Protein AF-A0A938M493-F1 (afdb_monomer_lite)

pLDDT: mean 81.72, std 20.67, range [35.5, 98.5]

Foldseek 3Di:
DDDDPPPPVVVVVVVVVVPVPDDDPPPDPPDPDDLVRLLVVLQPPPNDLVNSLVSLVVSLVPVVNVQSNLLSLQLQLLSCVVVVVLVSNLVSLVVSCVSPVPDDHDPSSCPGPSNVPACQVVLQVQCVVQVQFDQDPVRDTHHQRCSLLSSLQSNLVSCVVVLVLVSSLVSLVSSLVSD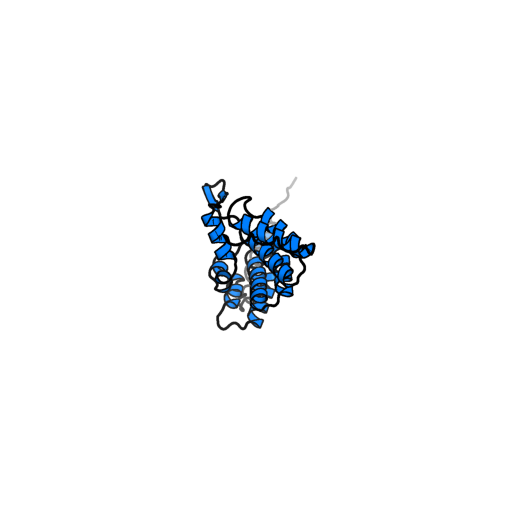DVDGDNSVVSVVVNVVSVCSVVVHDPPPDPPDD

Secondary structure (DSSP, 8-state):
-----TTSSHHHHTTTTSSSSSSS-SS--S----HHHHHHHTT-TTS-HHHHHHHHHHHHT-TT-HHHHHHHHHHHHHHHHHTT-HHHHHHHHHHHHHH-TT----HHHHHSHHHHHSSHHHHHHHHHHTT-EEEPTTS-EEE--HHHHHHHHHHHHHHHHTT-HHHHHHHHHHHHHHS-SSSHHHHHHHHHHHHHHHHHHTPPPPPPPPP-

Radius of gyration: 26.93 Å; chains: 1; bounding box: 73×91×59 Å

Sequence (212 aa):
PMRMTYRQTALVILMLMAATGQSSRAQEGRGEMDVAETFESAFDPDCKPEERVKILEGIALRKEEKDWADDATWAIGEIHQQARRLDEAVTWKLKLLDQFPKCKLQDFTMKTDLYRKSPIPRVRRLLEMDGFIVFTERRQYELINVLPVCLHEQIALTYLRKKDYGKATTHYEKALVLCPKEGFYPGLLQTNMEQAKEKAEGLKPPALPPKQ

Structure (mmCIF, N/CA/C/O backbone):
data_AF-A0A938M493-F1
#
_entry.id   AF-A0A938M493-F1
#
loop_
_atom_site.group_PDB
_atom_site.id
_atom_site.type_symbol
_atom_site.label_atom_id
_atom_site.label_alt_id
_atom_site.label_comp_id
_atom_site.label_asym_id
_atom_site.label_entity_id
_atom_site.label_seq_id
_atom_site.pdbx_PDB_ins_code
_atom_site.Cartn_x
_atom_site.Cartn_y
_atom_site.Cartn_z
_atom_site.occupancy
_atom_site.B_iso_or_equiv
_atom_site.auth_seq_id
_atom_site.auth_comp_id
_atom_site.auth_asym_id
_atom_site.auth_atom_id
_atom_site.pdbx_PDB_model_num
ATOM 1 N N . PRO A 1 1 ? 47.723 -64.640 -13.348 1.00 43.97 1 PRO A N 1
ATOM 2 C CA . PRO A 1 1 ? 48.751 -63.675 -13.815 1.00 43.97 1 PRO A CA 1
ATOM 3 C C . PRO A 1 1 ? 48.293 -62.954 -15.095 1.00 43.97 1 PRO A C 1
ATOM 5 O O . PRO A 1 1 ? 47.677 -63.593 -15.935 1.00 43.97 1 PRO A O 1
ATOM 8 N N . MET A 1 2 ? 48.615 -61.655 -15.200 1.00 37.00 2 MET A N 1
ATOM 9 C CA . MET A 1 2 ? 48.234 -60.665 -16.238 1.00 37.00 2 MET A CA 1
ATOM 10 C C . MET A 1 2 ? 46.791 -60.141 -16.132 1.00 37.00 2 MET A C 1
ATOM 12 O O . MET A 1 2 ? 45.857 -60.755 -16.620 1.00 37.00 2 MET A O 1
ATOM 16 N N . ARG A 1 3 ? 46.517 -59.140 -15.281 1.00 40.75 3 ARG A N 1
ATOM 17 C CA . ARG A 1 3 ? 46.763 -57.678 -15.414 1.00 40.75 3 ARG A CA 1
ATOM 18 C C . ARG A 1 3 ? 46.017 -57.034 -16.590 1.00 40.75 3 ARG A C 1
ATOM 20 O O . ARG A 1 3 ? 46.497 -57.020 -17.716 1.00 40.75 3 ARG A O 1
ATOM 27 N N . MET A 1 4 ? 44.874 -56.441 -16.237 1.00 41.97 4 MET A N 1
ATOM 28 C CA . MET A 1 4 ?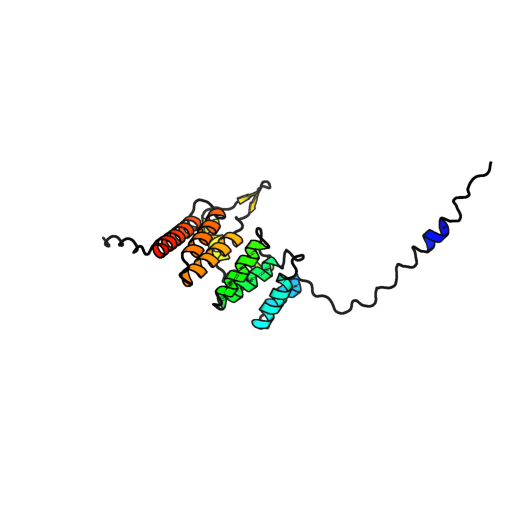 44.139 -55.419 -16.980 1.00 41.97 4 MET A CA 1
ATOM 29 C C . MET A 1 4 ? 45.058 -54.289 -17.463 1.00 41.97 4 MET A C 1
ATOM 31 O O . MET A 1 4 ? 45.801 -53.706 -16.672 1.00 41.97 4 MET A O 1
ATOM 35 N N . THR A 1 5 ? 44.925 -53.896 -18.726 1.00 50.78 5 THR A N 1
ATOM 36 C CA . THR A 1 5 ? 45.437 -52.628 -19.256 1.00 50.78 5 THR A CA 1
ATOM 37 C C . THR A 1 5 ? 44.294 -51.614 -19.335 1.00 50.78 5 THR A C 1
ATOM 39 O O . THR A 1 5 ? 43.684 -51.379 -20.372 1.00 50.78 5 THR A O 1
ATOM 42 N N . TYR A 1 6 ? 44.034 -50.963 -18.201 1.00 48.72 6 TYR A N 1
ATOM 43 C CA . TYR A 1 6 ? 43.099 -49.842 -17.998 1.00 48.72 6 TYR A CA 1
ATOM 44 C C . TYR A 1 6 ? 43.527 -48.536 -18.720 1.00 48.72 6 TYR A C 1
ATOM 46 O O . TYR A 1 6 ? 43.355 -47.436 -18.202 1.00 48.72 6 TYR A O 1
ATOM 54 N N . ARG A 1 7 ? 44.162 -48.630 -19.897 1.00 50.31 7 ARG A N 1
ATOM 55 C CA . ARG A 1 7 ? 44.802 -47.491 -20.588 1.00 50.31 7 ARG A CA 1
ATOM 56 C C . ARG A 1 7 ? 44.367 -47.262 -22.036 1.00 50.31 7 ARG A C 1
ATOM 58 O O . ARG A 1 7 ? 44.825 -46.295 -22.628 1.00 50.31 7 ARG A O 1
ATOM 65 N N . GLN A 1 8 ? 43.461 -48.071 -22.591 1.00 46.00 8 GLN A N 1
ATOM 66 C CA . GLN A 1 8 ? 42.948 -47.853 -23.957 1.00 46.00 8 GLN A CA 1
ATOM 67 C C . GLN A 1 8 ? 41.456 -47.496 -24.036 1.00 46.00 8 GLN A C 1
ATOM 69 O O . GLN A 1 8 ? 41.028 -46.935 -25.036 1.00 46.00 8 GLN A O 1
ATOM 74 N N . THR A 1 9 ? 40.679 -47.677 -22.966 1.00 43.75 9 THR A N 1
ATOM 75 C CA . THR A 1 9 ? 39.280 -47.206 -22.885 1.00 43.75 9 THR A CA 1
ATOM 76 C C . THR A 1 9 ? 39.128 -45.798 -22.300 1.00 43.75 9 THR A C 1
ATOM 78 O O . THR A 1 9 ? 38.098 -45.163 -22.499 1.00 43.75 9 THR A O 1
ATOM 81 N N . ALA A 1 10 ? 40.160 -45.255 -21.645 1.00 45.31 10 ALA A N 1
ATOM 82 C CA . ALA A 1 10 ? 40.116 -43.909 -21.062 1.00 45.31 10 ALA A CA 1
ATOM 83 C C . ALA A 1 10 ? 40.387 -42.773 -22.072 1.00 45.31 10 ALA A C 1
ATOM 85 O O . ALA A 1 10 ? 40.083 -41.621 -21.779 1.00 45.31 10 ALA A O 1
ATOM 86 N N . LEU A 1 11 ? 40.924 -43.071 -23.264 1.00 43.97 11 LEU A N 1
ATOM 87 C CA . LEU A 1 11 ? 41.288 -42.039 -24.248 1.00 43.97 11 LEU A CA 1
ATOM 88 C C . LEU A 1 11 ? 40.201 -41.755 -25.300 1.00 43.97 11 LEU A C 1
ATOM 90 O O . LEU A 1 11 ? 40.237 -40.712 -25.941 1.00 43.97 11 LEU A O 1
ATOM 94 N N . VAL A 1 12 ? 39.199 -42.630 -25.442 1.00 42.84 12 VAL A N 1
ATOM 95 C CA . VAL A 1 12 ? 38.062 -42.406 -26.359 1.00 42.84 12 VAL A CA 1
ATOM 96 C C . VAL A 1 12 ? 36.938 -41.614 -25.677 1.00 42.84 12 VAL A C 1
ATOM 98 O O . VAL A 1 12 ? 36.258 -40.824 -26.323 1.00 42.84 12 VAL A O 1
ATOM 101 N N . ILE A 1 13 ? 36.801 -41.718 -24.351 1.00 44.31 13 ILE A N 1
ATOM 102 C CA . ILE A 1 13 ? 35.802 -40.949 -23.588 1.00 44.31 13 ILE A CA 1
ATOM 103 C C . ILE A 1 13 ? 36.266 -39.499 -23.340 1.00 44.31 13 ILE A C 1
ATOM 105 O O . ILE A 1 13 ? 35.431 -38.605 -23.232 1.00 44.31 13 ILE A O 1
ATOM 109 N N . LEU A 1 14 ? 37.577 -39.216 -23.359 1.00 41.06 14 LEU A N 1
ATOM 110 C CA . LEU A 1 14 ? 38.085 -37.840 -23.239 1.00 41.06 14 LEU A CA 1
ATOM 111 C C . LEU A 1 14 ? 38.088 -37.045 -24.562 1.00 41.06 14 LEU A C 1
ATOM 113 O O . LEU A 1 14 ? 38.147 -35.821 -24.518 1.00 41.06 14 LEU A O 1
ATOM 117 N N . MET A 1 15 ? 37.973 -37.696 -25.729 1.00 40.53 15 MET A N 1
ATOM 118 C CA . MET A 1 15 ? 37.828 -37.004 -27.026 1.00 40.53 15 MET A CA 1
ATOM 119 C C . MET A 1 15 ? 36.371 -36.769 -27.453 1.00 40.53 15 MET A C 1
ATOM 121 O O . MET A 1 15 ? 36.128 -35.957 -28.339 1.00 40.53 15 MET A O 1
ATOM 125 N N . LEU A 1 16 ? 35.391 -37.380 -26.778 1.00 37.41 16 LEU A N 1
ATOM 126 C CA . LEU A 1 16 ? 33.970 -37.020 -26.920 1.00 37.41 16 LEU A CA 1
ATOM 127 C C . LEU A 1 16 ? 33.546 -35.836 -26.029 1.00 37.41 16 LEU A C 1
ATOM 129 O O . LEU A 1 16 ? 32.428 -35.348 -26.151 1.00 37.41 16 LEU A O 1
ATOM 133 N N . MET A 1 17 ? 34.451 -35.326 -25.188 1.00 44.94 17 MET A N 1
ATOM 134 C CA . MET A 1 17 ? 34.242 -34.141 -24.341 1.00 44.94 17 MET A CA 1
ATOM 135 C C . MET A 1 17 ? 34.845 -32.849 -24.928 1.00 44.94 17 MET A C 1
ATOM 137 O O . MET A 1 17 ? 34.791 -31.804 -24.291 1.00 44.94 17 MET A O 1
ATOM 141 N N . ALA A 1 18 ? 35.396 -32.894 -26.148 1.00 48.59 18 ALA A N 1
ATOM 142 C CA . ALA A 1 18 ? 35.967 -31.732 -26.843 1.00 48.59 18 ALA A CA 1
ATOM 143 C C . ALA A 1 18 ? 35.238 -31.377 -28.158 1.00 48.59 18 ALA A C 1
ATOM 145 O O . ALA A 1 18 ? 35.756 -30.601 -28.955 1.00 48.59 18 ALA A O 1
ATOM 146 N N . ALA A 1 19 ? 34.038 -31.926 -28.387 1.00 44.34 19 ALA A N 1
ATOM 147 C CA . ALA A 1 19 ? 33.240 -31.684 -29.598 1.00 44.34 19 ALA A CA 1
ATOM 148 C C . ALA A 1 19 ? 31.753 -31.371 -29.328 1.00 44.34 19 ALA A C 1
ATOM 150 O O . ALA A 1 19 ? 30.931 -31.430 -30.236 1.00 44.34 19 ALA A O 1
ATOM 151 N N . THR A 1 20 ? 31.395 -31.004 -28.095 1.00 45.84 20 THR A N 1
ATOM 152 C CA . THR A 1 20 ? 30.089 -30.386 -27.776 1.00 45.84 20 THR A CA 1
ATOM 153 C C . THR A 1 20 ? 30.217 -28.929 -27.330 1.00 45.84 20 THR A C 1
ATOM 155 O O . THR A 1 20 ? 29.220 -28.235 -27.160 1.00 45.84 20 THR A O 1
ATOM 158 N N . GLY A 1 21 ? 31.443 -28.414 -27.224 1.00 45.06 21 GLY A N 1
ATOM 159 C CA . GLY A 1 21 ? 31.722 -27.002 -26.993 1.00 45.06 21 GLY A CA 1
ATOM 160 C C . GLY A 1 21 ? 31.910 -26.243 -28.301 1.00 45.06 21 GLY A C 1
ATOM 161 O O . GLY A 1 21 ? 33.032 -25.846 -28.569 1.00 45.06 21 GLY A O 1
ATOM 162 N N . GLN A 1 22 ? 30.853 -26.104 -29.113 1.00 47.53 22 GLN A N 1
ATOM 163 C CA . GLN A 1 22 ? 30.676 -25.102 -30.190 1.00 47.53 22 GLN A CA 1
ATOM 164 C C . GLN A 1 22 ? 29.537 -25.538 -31.131 1.00 47.53 22 GLN A C 1
ATOM 166 O O . GLN A 1 22 ? 29.790 -25.950 -32.254 1.00 47.53 22 GLN A O 1
ATOM 171 N N . SER A 1 23 ? 28.274 -25.470 -30.698 1.00 43.53 23 SER A N 1
ATOM 172 C CA . SER A 1 23 ? 27.148 -25.213 -31.620 1.00 43.53 23 SER A CA 1
ATOM 173 C C . SER A 1 23 ? 25.841 -24.968 -30.859 1.00 43.53 23 SER A C 1
ATOM 175 O O . SER A 1 23 ? 24.926 -25.782 -30.856 1.00 43.53 23 SER A O 1
ATOM 177 N N . SER A 1 24 ? 25.754 -23.832 -30.176 1.00 38.53 24 SER A N 1
ATOM 178 C CA . SER A 1 24 ? 24.465 -23.211 -29.828 1.00 38.53 24 SER A CA 1
ATOM 179 C C . SER A 1 24 ? 24.617 -21.699 -29.656 1.00 38.53 24 SER A C 1
ATOM 181 O O . SER A 1 24 ? 23.909 -21.062 -28.890 1.00 38.53 24 SER A O 1
ATOM 183 N N . ARG A 1 25 ? 25.575 -21.107 -30.379 1.00 41.16 25 ARG A N 1
ATOM 184 C CA . ARG A 1 25 ? 25.824 -19.663 -30.406 1.00 41.16 25 ARG A CA 1
ATOM 185 C C . ARG A 1 25 ? 25.407 -19.112 -31.765 1.00 41.16 25 ARG A C 1
ATOM 187 O O . ARG A 1 25 ? 26.233 -18.600 -32.506 1.00 41.16 25 ARG A O 1
ATOM 194 N N . ALA A 1 26 ? 24.148 -19.332 -32.130 1.00 39.62 26 ALA A N 1
ATOM 195 C CA . ALA A 1 26 ? 23.561 -18.791 -33.355 1.00 39.62 26 ALA A CA 1
ATOM 196 C C . ALA A 1 26 ? 22.025 -18.879 -33.343 1.00 39.62 26 ALA A C 1
ATOM 198 O O . ALA A 1 26 ? 21.440 -19.286 -34.339 1.00 39.62 26 ALA A O 1
ATOM 199 N N . GLN A 1 27 ? 21.364 -18.531 -32.228 1.00 40.41 27 GLN A N 1
ATOM 200 C CA . GLN A 1 27 ? 19.932 -18.191 -32.250 1.00 40.41 27 GLN A CA 1
ATOM 201 C C . GLN A 1 27 ? 19.429 -17.450 -30.991 1.00 40.41 27 GLN A C 1
ATOM 203 O O . GLN A 1 27 ? 18.340 -17.716 -30.510 1.00 40.41 27 GLN A O 1
ATOM 208 N N . GLU A 1 28 ? 20.173 -16.472 -30.470 1.00 39.28 28 GLU A N 1
ATOM 209 C CA . GLU A 1 28 ? 19.678 -15.564 -29.414 1.00 39.28 28 GLU A CA 1
ATOM 210 C C . GLU A 1 28 ? 19.898 -14.123 -29.877 1.00 39.28 28 GLU A C 1
ATOM 212 O O . GLU A 1 28 ? 20.906 -13.483 -29.605 1.00 39.28 28 GLU A O 1
ATOM 217 N N . GLY A 1 29 ? 18.985 -13.669 -30.735 1.00 35.50 29 GLY A N 1
ATOM 218 C CA . GLY A 1 29 ? 19.076 -12.401 -31.464 1.00 35.50 29 GLY A CA 1
ATOM 219 C C . GLY A 1 29 ? 17.754 -11.639 -31.504 1.00 35.50 29 GLY A C 1
ATOM 220 O O . GLY A 1 29 ? 17.465 -10.959 -32.484 1.00 35.50 29 GLY A O 1
ATOM 221 N N . ARG A 1 30 ? 16.935 -11.782 -30.458 1.00 39.25 30 ARG A N 1
ATOM 222 C CA . ARG A 1 30 ? 15.944 -10.788 -30.028 1.00 39.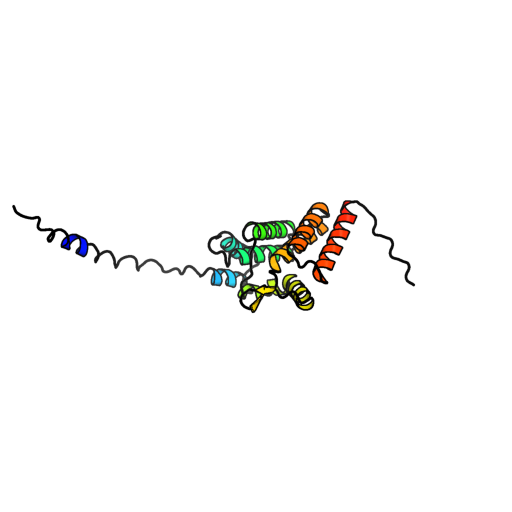25 30 ARG A CA 1
ATOM 223 C C . ARG A 1 30 ? 16.085 -10.712 -28.518 1.00 39.25 30 ARG A C 1
ATOM 225 O O . ARG A 1 30 ? 15.684 -11.648 -27.840 1.00 39.25 30 ARG A O 1
ATOM 232 N N . GLY A 1 31 ? 16.780 -9.676 -28.054 1.00 41.44 31 GLY A N 1
ATOM 233 C CA . GLY A 1 31 ? 17.143 -9.499 -26.653 1.00 41.44 31 GLY A CA 1
ATOM 234 C C . GLY A 1 31 ? 15.907 -9.574 -25.775 1.00 41.44 31 GLY A C 1
ATOM 235 O O . GLY A 1 31 ? 14.976 -8.788 -25.941 1.00 41.44 31 GLY A O 1
ATOM 236 N N . GLU A 1 32 ? 15.887 -10.559 -24.890 1.00 52.03 32 GLU A N 1
ATOM 237 C CA . GLU A 1 32 ? 14.965 -10.580 -23.770 1.00 52.03 32 GLU A CA 1
ATOM 238 C C . GLU A 1 32 ? 15.329 -9.356 -22.923 1.00 52.03 32 GLU A C 1
ATOM 240 O O . GLU A 1 32 ? 16.450 -9.264 -22.423 1.00 52.03 32 GLU A O 1
ATOM 245 N N . MET A 1 33 ? 14.454 -8.345 -22.902 1.00 65.12 33 MET A N 1
ATOM 246 C CA . MET A 1 33 ? 14.665 -7.176 -22.049 1.00 65.12 33 MET A CA 1
ATOM 247 C C . MET A 1 33 ? 14.773 -7.650 -20.607 1.00 65.12 33 MET A C 1
ATOM 249 O O . MET A 1 33 ? 13.980 -8.488 -20.166 1.00 65.12 33 MET A O 1
ATOM 253 N N . ASP A 1 34 ? 15.725 -7.074 -19.880 1.00 89.19 34 ASP A N 1
ATOM 254 C CA . ASP A 1 34 ? 15.842 -7.304 -18.450 1.00 89.19 34 ASP A CA 1
ATOM 255 C C . ASP A 1 34 ? 14.517 -6.946 -17.749 1.00 89.19 34 ASP A C 1
ATOM 257 O O . ASP A 1 34 ? 13.758 -6.072 -18.191 1.00 89.19 34 ASP A O 1
ATOM 261 N N . VAL A 1 35 ? 14.189 -7.650 -16.665 1.00 91.38 35 VAL A N 1
ATOM 262 C CA . VAL A 1 35 ? 12.911 -7.448 -15.966 1.00 91.38 35 VAL A CA 1
ATOM 263 C C . VAL A 1 35 ? 12.849 -6.046 -15.361 1.00 91.38 35 VAL A C 1
ATOM 265 O O . VAL A 1 35 ? 11.778 -5.435 -15.389 1.00 91.38 35 VAL A O 1
ATOM 268 N N . ALA A 1 36 ? 13.989 -5.504 -14.913 1.00 92.31 36 ALA A N 1
ATOM 269 C CA . ALA A 1 36 ? 14.084 -4.117 -14.471 1.00 92.31 36 ALA A CA 1
ATOM 270 C C . ALA A 1 36 ? 13.778 -3.155 -15.621 1.00 92.31 36 ALA A C 1
ATOM 272 O O . ALA A 1 36 ? 12.864 -2.347 -15.508 1.00 92.31 36 ALA A O 1
ATOM 273 N N . GLU A 1 37 ? 14.454 -3.288 -16.765 1.00 93.88 37 GLU A N 1
ATOM 274 C CA . GLU A 1 37 ? 14.210 -2.437 -17.942 1.00 93.88 37 GLU A CA 1
ATOM 275 C C . GLU A 1 37 ? 12.745 -2.505 -18.403 1.00 93.88 37 GLU A C 1
ATOM 277 O O . GLU A 1 37 ? 12.125 -1.492 -18.736 1.00 93.88 37 GLU A O 1
ATOM 282 N N . THR A 1 38 ? 12.156 -3.702 -18.364 1.00 95.06 38 THR A N 1
ATOM 283 C CA . THR A 1 38 ? 10.740 -3.912 -18.675 1.00 95.06 38 THR A CA 1
ATOM 284 C C . THR A 1 38 ? 9.842 -3.185 -17.674 1.00 95.06 38 THR A C 1
ATOM 286 O O . THR A 1 38 ? 8.889 -2.519 -18.081 1.00 95.06 38 THR A O 1
ATOM 289 N N . PHE A 1 39 ? 10.144 -3.260 -16.376 1.00 96.31 39 PHE A N 1
ATOM 290 C CA . PHE A 1 39 ? 9.421 -2.525 -15.341 1.00 96.31 39 PHE A CA 1
ATOM 291 C C . PHE A 1 39 ? 9.525 -1.012 -15.546 1.00 96.31 39 PHE A C 1
ATOM 293 O O . PHE A 1 39 ? 8.508 -0.318 -15.541 1.00 96.31 39 PHE A O 1
ATOM 300 N N . GLU A 1 40 ? 10.738 -0.501 -15.760 1.00 95.88 40 GLU A N 1
ATOM 301 C CA . GLU A 1 40 ? 11.005 0.924 -15.948 1.00 95.88 40 GLU A CA 1
ATOM 302 C C . GLU A 1 40 ? 10.261 1.479 -17.168 1.00 95.88 40 GLU A C 1
ATOM 304 O O . GLU A 1 40 ? 9.669 2.558 -17.083 1.00 95.88 40 GLU A O 1
ATOM 309 N N . SER A 1 41 ? 10.182 0.707 -18.259 1.00 95.94 41 SER A N 1
ATOM 310 C CA . SER A 1 41 ? 9.441 1.093 -19.469 1.00 95.94 41 SER A CA 1
ATOM 311 C C . SER A 1 41 ? 7.946 1.344 -19.219 1.00 95.94 41 SER A C 1
ATOM 313 O O . SER A 1 41 ? 7.338 2.191 -19.872 1.00 95.94 41 SER A O 1
ATOM 315 N N . ALA A 1 42 ? 7.349 0.692 -18.212 1.00 97.00 42 ALA A N 1
ATOM 316 C CA . ALA A 1 42 ? 5.959 0.938 -17.827 1.00 97.00 42 ALA A CA 1
ATOM 317 C C . ALA A 1 42 ? 5.754 2.349 -17.240 1.00 97.00 42 ALA A C 1
ATOM 319 O O . ALA A 1 42 ? 4.624 2.834 -17.156 1.00 97.00 42 ALA A O 1
ATOM 320 N N . PHE A 1 43 ? 6.825 3.023 -16.816 1.00 96.56 43 PHE A N 1
ATOM 321 C CA . PHE A 1 43 ? 6.786 4.378 -16.268 1.00 96.56 43 PHE A CA 1
ATOM 322 C C . PHE A 1 43 ? 7.174 5.463 -17.268 1.00 96.56 43 PHE A C 1
ATOM 324 O O . PHE A 1 43 ? 7.117 6.640 -16.902 1.00 96.56 43 PHE A O 1
ATOM 331 N N . ASP A 1 44 ? 7.464 5.094 -18.516 1.00 95.00 44 ASP A N 1
ATOM 332 C CA . ASP A 1 44 ? 7.681 6.045 -19.600 1.00 95.00 44 ASP A CA 1
ATOM 333 C C . ASP A 1 44 ? 6.462 6.994 -19.738 1.00 95.00 44 ASP A C 1
ATOM 335 O O . ASP A 1 44 ? 5.309 6.535 -19.644 1.00 95.00 44 ASP A O 1
ATOM 339 N N . PRO A 1 45 ? 6.669 8.317 -19.896 1.00 92.88 45 PRO A N 1
ATOM 340 C CA . PRO A 1 45 ? 5.594 9.273 -20.159 1.00 92.88 45 PRO A CA 1
ATOM 341 C C . PRO A 1 45 ? 4.703 8.915 -21.356 1.00 92.88 45 PRO A C 1
ATOM 343 O O . PRO A 1 45 ? 3.505 9.200 -21.314 1.00 92.88 45 PRO A O 1
ATOM 346 N N . ASP A 1 46 ? 5.259 8.263 -22.379 1.00 94.81 46 ASP A N 1
ATOM 347 C CA . ASP A 1 46 ? 4.547 7.863 -23.594 1.00 94.81 46 ASP A CA 1
ATOM 348 C C . ASP A 1 46 ? 3.810 6.516 -23.432 1.00 94.81 46 ASP A C 1
ATOM 350 O O . ASP A 1 46 ? 2.973 6.149 -24.265 1.00 94.81 46 ASP A O 1
ATOM 354 N N . CYS A 1 47 ? 4.053 5.787 -22.333 1.00 94.94 47 CYS A N 1
ATOM 355 C CA . CYS A 1 47 ? 3.375 4.527 -22.038 1.00 94.94 47 CYS A CA 1
ATOM 356 C C . CYS A 1 47 ? 1.914 4.768 -21.627 1.00 94.94 47 CYS A C 1
ATOM 358 O O . CYS A 1 47 ? 1.616 5.316 -20.552 1.00 94.94 47 CYS A O 1
ATOM 360 N N . LYS A 1 48 ? 0.990 4.300 -22.475 1.00 93.44 48 LYS A N 1
ATOM 361 C CA . LYS A 1 48 ? -0.458 4.428 -22.263 1.00 93.44 48 LYS A CA 1
ATOM 362 C C . LYS A 1 48 ? -0.905 3.712 -20.981 1.00 93.44 48 LYS A C 1
ATOM 364 O O . LYS A 1 48 ? -0.353 2.662 -20.651 1.00 93.44 48 LYS A O 1
ATOM 369 N N . PRO A 1 49 ? -1.940 4.205 -20.274 1.00 90.00 49 PRO A N 1
ATOM 370 C CA . PRO A 1 49 ? -2.396 3.599 -19.020 1.00 90.00 49 PRO A CA 1
ATOM 371 C C . PRO A 1 49 ? -2.729 2.101 -19.110 1.00 90.00 49 PRO A C 1
ATOM 373 O O . PRO A 1 49 ? -2.399 1.346 -18.199 1.00 90.00 49 PRO A O 1
ATOM 376 N N . GLU A 1 50 ? -3.361 1.653 -20.195 1.00 91.06 50 GLU A N 1
ATOM 377 C CA . GLU A 1 50 ? -3.744 0.248 -20.387 1.00 91.06 50 GLU A CA 1
ATOM 378 C C . GLU A 1 50 ? -2.527 -0.643 -20.658 1.00 91.06 50 GLU A C 1
ATOM 380 O O . GLU A 1 50 ? -2.434 -1.762 -20.154 1.00 91.06 50 GLU A O 1
ATOM 385 N N . GLU A 1 51 ? -1.578 -0.130 -21.438 1.00 95.56 51 GLU A N 1
ATOM 386 C CA . GLU A 1 51 ? -0.327 -0.813 -21.755 1.00 95.56 51 GLU A CA 1
ATOM 387 C C . GLU A 1 51 ? 0.561 -0.941 -20.517 1.00 95.56 51 GLU A C 1
ATOM 389 O O . GLU A 1 51 ? 1.060 -2.027 -20.231 1.00 95.56 51 GLU A O 1
ATOM 394 N N . ARG A 1 52 ? 0.649 0.125 -19.716 1.00 96.38 52 ARG A N 1
ATOM 395 C CA . ARG A 1 52 ? 1.335 0.143 -18.421 1.00 96.38 52 ARG A CA 1
ATOM 396 C C . ARG A 1 52 ? 0.859 -0.980 -17.509 1.00 96.38 52 ARG A C 1
ATOM 398 O O . ARG A 1 52 ? 1.677 -1.735 -16.994 1.00 96.38 52 ARG A O 1
ATOM 405 N N . VAL A 1 53 ? -0.456 -1.112 -17.321 1.00 95.94 53 VAL A N 1
ATOM 406 C CA . VAL A 1 53 ? -1.017 -2.183 -16.480 1.00 95.94 53 VAL A CA 1
ATOM 407 C C . VAL A 1 53 ? -0.670 -3.554 -17.055 1.00 95.94 53 VAL A C 1
ATOM 409 O O . VAL A 1 53 ? -0.217 -4.411 -16.306 1.00 95.94 53 VAL A O 1
ATOM 412 N N . LYS A 1 54 ? -0.780 -3.746 -18.375 1.00 96.62 54 LYS A N 1
ATOM 413 C CA . LYS A 1 54 ? -0.443 -5.020 -19.026 1.00 96.62 54 LYS A CA 1
ATOM 414 C C . LYS A 1 54 ? 1.027 -5.416 -18.836 1.00 96.62 54 LYS A C 1
ATOM 416 O O . LYS A 1 54 ? 1.310 -6.585 -18.575 1.00 96.62 54 LYS A O 1
ATOM 421 N N . ILE A 1 55 ? 1.956 -4.464 -18.959 1.00 96.50 55 ILE A N 1
ATOM 422 C CA . ILE A 1 55 ? 3.390 -4.699 -18.722 1.00 96.50 55 ILE A CA 1
ATOM 423 C C . ILE A 1 55 ? 3.607 -5.137 -17.271 1.00 96.50 55 ILE A C 1
ATOM 425 O O . ILE A 1 55 ? 4.200 -6.188 -17.022 1.00 96.50 55 ILE A O 1
ATOM 429 N N . LEU A 1 56 ? 3.070 -4.370 -16.317 1.00 97.56 56 LEU A N 1
ATOM 430 C CA . LEU A 1 56 ? 3.215 -4.654 -14.890 1.00 97.56 56 LEU A CA 1
ATOM 431 C C . LEU A 1 56 ? 2.578 -5.997 -14.506 1.00 97.56 56 LEU A C 1
ATOM 433 O O . LEU A 1 56 ? 3.159 -6.748 -13.728 1.00 97.56 56 LEU A O 1
ATOM 437 N N . GLU A 1 57 ? 1.420 -6.349 -15.066 1.00 96.50 57 GLU A N 1
ATOM 438 C CA . GLU A 1 57 ? 0.780 -7.650 -14.837 1.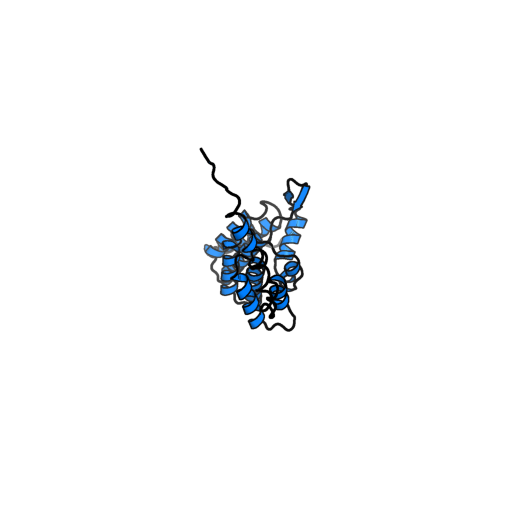00 96.50 57 GLU A CA 1
ATOM 439 C C . GLU A 1 57 ? 1.668 -8.805 -15.311 1.00 96.50 57 GLU A C 1
ATOM 441 O O . GLU A 1 57 ? 1.814 -9.800 -14.600 1.00 96.50 57 GLU A O 1
ATOM 446 N N . GLY A 1 58 ? 2.312 -8.656 -16.473 1.00 95.00 58 GLY A N 1
ATOM 447 C CA . GLY A 1 58 ? 3.261 -9.639 -16.994 1.00 95.00 58 GLY A CA 1
ATOM 448 C C . GLY A 1 58 ? 4.483 -9.845 -16.093 1.00 95.00 58 GLY A C 1
ATOM 449 O O . GLY A 1 58 ? 5.039 -10.942 -16.060 1.00 95.00 58 GLY A O 1
ATOM 450 N N . ILE A 1 59 ? 4.903 -8.821 -15.349 1.00 95.31 59 ILE A N 1
ATOM 451 C CA . ILE A 1 59 ? 5.980 -8.921 -14.351 1.00 95.31 59 ILE A CA 1
ATOM 452 C C . ILE A 1 59 ? 5.447 -9.551 -13.058 1.00 95.31 59 ILE A C 1
ATOM 454 O O . ILE A 1 59 ? 6.011 -10.521 -12.566 1.00 95.31 59 ILE A O 1
ATOM 458 N N . ALA A 1 60 ? 4.303 -9.084 -12.554 1.00 94.12 60 ALA A N 1
ATOM 459 C CA . ALA A 1 60 ? 3.693 -9.560 -11.311 1.00 94.12 60 ALA A CA 1
ATOM 460 C C . ALA A 1 60 ? 3.299 -11.054 -11.321 1.00 94.12 60 ALA A C 1
ATOM 462 O O . ALA A 1 60 ? 3.025 -11.635 -10.268 1.00 94.12 60 ALA A O 1
ATOM 463 N N . LEU A 1 61 ? 3.201 -11.681 -12.498 1.00 90.25 61 LEU A N 1
ATOM 464 C CA . LEU A 1 61 ? 2.946 -13.118 -12.643 1.00 90.25 61 LEU A CA 1
ATOM 465 C C . LEU A 1 61 ? 4.217 -13.983 -12.551 1.00 90.25 61 LEU A C 1
ATOM 467 O O . LEU A 1 61 ? 4.094 -15.172 -12.255 1.00 90.25 61 LEU A O 1
ATOM 471 N N . ARG A 1 62 ? 5.408 -13.403 -12.745 1.00 88.31 62 ARG A N 1
ATOM 472 C CA . ARG A 1 62 ? 6.717 -14.075 -12.665 1.00 88.31 62 ARG A CA 1
ATOM 473 C C . ARG A 1 62 ? 7.249 -14.011 -11.232 1.00 88.31 62 ARG A C 1
ATOM 475 O O . ARG A 1 62 ? 8.005 -13.118 -10.873 1.00 88.31 62 ARG A O 1
ATOM 482 N N . LYS A 1 63 ? 6.795 -14.921 -10.365 1.00 75.00 63 LYS A N 1
ATOM 483 C CA . LYS A 1 63 ? 7.075 -14.874 -8.911 1.00 75.00 63 LYS A CA 1
ATOM 484 C C . LYS A 1 63 ? 8.546 -15.095 -8.551 1.00 75.00 63 LYS A C 1
ATOM 486 O O . LYS A 1 63 ? 8.976 -14.698 -7.471 1.00 75.00 63 LYS A O 1
ATOM 491 N N . GLU A 1 64 ? 9.278 -15.766 -9.426 1.00 80.44 64 GLU A N 1
ATOM 492 C CA . GLU A 1 64 ? 10.721 -15.966 -9.371 1.00 80.44 64 GLU A CA 1
ATOM 493 C C . GLU A 1 64 ? 11.493 -14.637 -9.423 1.00 80.44 64 GLU A C 1
ATOM 495 O O . GLU A 1 64 ? 12.523 -14.513 -8.764 1.00 80.44 64 GLU A O 1
ATOM 500 N N . GLU A 1 65 ? 10.925 -13.610 -10.063 1.00 78.75 65 GLU A N 1
ATOM 501 C CA . GLU A 1 65 ? 11.451 -12.241 -10.133 1.00 78.75 65 GLU A CA 1
ATOM 502 C C . GLU A 1 65 ? 11.017 -11.420 -8.917 1.00 78.75 65 GLU A C 1
ATOM 504 O O . GLU A 1 65 ? 10.405 -10.356 -9.029 1.00 78.75 65 GLU A O 1
ATOM 509 N N . LYS A 1 66 ? 11.278 -11.961 -7.724 1.00 75.81 66 LYS A N 1
ATOM 510 C CA . LYS A 1 66 ? 10.700 -11.487 -6.460 1.00 75.81 66 LYS A CA 1
ATOM 511 C C . LYS A 1 66 ? 10.850 -9.979 -6.239 1.00 75.81 66 LYS A C 1
ATOM 513 O O . LYS A 1 66 ? 9.918 -9.383 -5.715 1.00 75.81 66 LYS A O 1
ATOM 518 N N . ASP A 1 67 ? 11.987 -9.414 -6.639 1.00 79.81 67 ASP A N 1
ATOM 519 C CA . ASP A 1 67 ? 12.351 -8.007 -6.433 1.00 79.81 67 ASP A CA 1
ATOM 520 C C . ASP A 1 67 ? 11.555 -7.027 -7.309 1.00 79.81 67 ASP A C 1
ATOM 522 O O . ASP A 1 67 ? 11.448 -5.856 -6.961 1.00 79.81 67 ASP A O 1
ATOM 526 N N . TRP A 1 68 ? 11.008 -7.487 -8.439 1.00 93.06 68 TRP A N 1
ATOM 527 C CA . TRP A 1 68 ? 10.207 -6.664 -9.354 1.00 93.06 68 TRP A CA 1
ATOM 528 C C . TRP A 1 68 ? 8.737 -7.076 -9.381 1.00 93.06 68 TRP A C 1
ATOM 530 O O . TRP A 1 68 ? 7.866 -6.277 -9.732 1.00 93.06 68 TRP A O 1
ATOM 540 N N . ALA A 1 69 ? 8.431 -8.317 -9.004 1.00 94.38 69 ALA A N 1
ATOM 541 C CA . ALA A 1 69 ? 7.070 -8.820 -8.937 1.00 94.38 69 ALA A CA 1
ATOM 542 C C . ALA A 1 69 ? 6.259 -8.138 -7.824 1.00 94.38 69 ALA A C 1
ATOM 544 O O . ALA A 1 69 ? 5.073 -7.855 -8.029 1.00 94.38 69 ALA A O 1
ATOM 545 N N . ASP A 1 70 ? 6.863 -7.840 -6.670 1.00 94.19 70 ASP A N 1
ATOM 546 C CA . ASP A 1 70 ? 6.194 -7.112 -5.590 1.00 94.19 70 ASP A CA 1
ATOM 547 C C . ASP A 1 70 ? 6.026 -5.621 -5.926 1.00 94.19 70 ASP A C 1
ATOM 549 O O . ASP A 1 70 ? 4.919 -5.097 -5.770 1.00 94.19 70 ASP A O 1
ATOM 553 N N . ASP A 1 71 ? 7.042 -4.978 -6.507 1.00 96.62 71 ASP A N 1
ATOM 554 C CA . ASP A 1 71 ? 6.968 -3.620 -7.059 1.00 96.62 71 ASP A CA 1
ATOM 555 C C . ASP A 1 71 ? 5.868 -3.482 -8.120 1.00 96.62 71 ASP A C 1
ATOM 557 O O . ASP A 1 71 ? 5.071 -2.540 -8.077 1.00 96.62 71 ASP A O 1
ATOM 561 N N . ALA A 1 72 ? 5.764 -4.442 -9.043 1.00 97.69 72 ALA A N 1
ATOM 562 C CA . ALA A 1 72 ? 4.730 -4.445 -10.077 1.00 97.69 72 ALA A CA 1
ATOM 563 C C . ALA A 1 72 ? 3.338 -4.635 -9.479 1.00 97.69 72 ALA A C 1
ATOM 565 O O . ALA A 1 72 ? 2.412 -3.884 -9.794 1.00 97.69 72 ALA A O 1
ATOM 566 N N . THR A 1 73 ? 3.197 -5.583 -8.553 1.00 97.62 73 THR A N 1
ATOM 567 C CA . THR A 1 73 ? 1.935 -5.827 -7.842 1.00 97.62 73 THR A CA 1
ATOM 568 C C . THR A 1 73 ? 1.501 -4.585 -7.053 1.00 97.62 73 THR A C 1
ATOM 570 O O . THR A 1 73 ? 0.324 -4.210 -7.080 1.00 97.62 73 THR A O 1
ATOM 573 N N . TRP A 1 74 ? 2.443 -3.905 -6.394 1.00 97.81 74 TRP A N 1
ATOM 574 C CA . TRP A 1 74 ? 2.200 -2.644 -5.697 1.00 97.81 74 TRP A CA 1
ATOM 575 C C . TRP A 1 74 ? 1.764 -1.533 -6.657 1.00 97.81 74 TRP A C 1
ATOM 577 O O . TRP A 1 74 ? 0.742 -0.882 -6.421 1.00 97.81 74 TRP A O 1
ATOM 587 N N . ALA A 1 75 ? 2.499 -1.345 -7.756 1.00 98.12 75 ALA A N 1
ATOM 588 C CA . ALA A 1 75 ? 2.239 -0.294 -8.730 1.00 98.12 75 ALA A CA 1
ATOM 589 C C . ALA A 1 75 ? 0.845 -0.429 -9.352 1.00 98.12 75 ALA A C 1
ATOM 591 O O . ALA A 1 75 ? 0.113 0.558 -9.437 1.00 98.12 75 ALA A O 1
ATOM 592 N N . ILE A 1 76 ? 0.429 -1.649 -9.708 1.00 98.19 76 ILE A N 1
ATOM 593 C CA . ILE A 1 76 ? -0.923 -1.915 -10.218 1.00 98.19 76 ILE A CA 1
ATOM 594 C C . ILE A 1 76 ? -1.977 -1.516 -9.174 1.00 98.19 76 ILE A C 1
ATOM 596 O O . ILE A 1 76 ? -2.931 -0.800 -9.492 1.00 98.19 76 ILE A O 1
ATOM 600 N N . GLY A 1 77 ? -1.783 -1.909 -7.909 1.00 97.62 77 GLY A N 1
ATOM 601 C CA . GLY A 1 77 ? -2.676 -1.535 -6.811 1.00 97.62 77 GLY A CA 1
ATOM 602 C C . GLY A 1 77 ? -2.827 -0.019 -6.641 1.00 97.62 77 GLY A C 1
ATOM 603 O O . GLY A 1 77 ? -3.941 0.472 -6.435 1.00 97.62 77 GLY A O 1
ATOM 604 N N . GLU A 1 78 ? -1.738 0.742 -6.770 1.00 97.81 78 GLU A N 1
ATOM 605 C CA . GLU A 1 78 ? -1.771 2.207 -6.694 1.00 97.81 78 GLU A CA 1
ATOM 606 C C . GLU A 1 78 ? -2.369 2.867 -7.942 1.00 97.81 78 GLU A C 1
ATOM 608 O O . GLU A 1 78 ? -3.110 3.843 -7.814 1.00 97.81 78 GLU A O 1
ATOM 613 N N . ILE A 1 79 ? -2.134 2.321 -9.138 1.00 97.12 79 ILE A N 1
ATOM 614 C CA . ILE A 1 79 ? -2.766 2.799 -10.377 1.00 97.12 79 ILE A CA 1
ATOM 615 C C . ILE A 1 79 ? -4.291 2.671 -10.269 1.00 97.12 79 ILE A C 1
ATOM 617 O O . ILE A 1 79 ? -5.013 3.648 -10.493 1.00 97.12 79 ILE A O 1
ATOM 621 N N . HIS A 1 80 ? -4.799 1.509 -9.847 1.00 96.75 80 HIS A N 1
ATOM 622 C CA . HIS A 1 80 ? -6.236 1.318 -9.627 1.00 96.75 80 HIS A CA 1
ATOM 623 C C . HIS A 1 80 ? -6.786 2.249 -8.539 1.00 96.75 80 HIS A C 1
ATOM 625 O O . HIS A 1 80 ? -7.865 2.829 -8.707 1.00 96.75 80 HIS A O 1
ATOM 631 N N . GLN A 1 81 ? -6.029 2.457 -7.457 1.00 95.69 81 GLN A N 1
ATOM 632 C CA . GLN A 1 81 ? -6.399 3.383 -6.387 1.00 95.69 81 GLN A CA 1
ATOM 633 C C . GLN A 1 81 ? -6.586 4.815 -6.918 1.00 95.69 81 GLN A C 1
ATOM 635 O O . GLN A 1 81 ? -7.590 5.463 -6.602 1.00 95.69 81 GLN A O 1
ATOM 640 N N . GLN A 1 82 ? -5.641 5.310 -7.724 1.00 94.06 82 GLN A N 1
ATOM 641 C CA . GLN A 1 82 ? -5.695 6.652 -8.315 1.00 94.06 82 GLN A CA 1
ATOM 642 C C . GLN A 1 82 ? -6.817 6.776 -9.353 1.00 94.06 82 GLN A C 1
ATOM 644 O O . GLN A 1 82 ? -7.498 7.801 -9.397 1.00 94.06 82 GLN A O 1
ATOM 649 N N . ALA A 1 83 ? -7.092 5.702 -10.098 1.00 94.88 83 ALA A N 1
ATOM 650 C CA . ALA A 1 83 ? -8.204 5.606 -11.042 1.00 94.88 83 ALA A CA 1
ATOM 651 C C . ALA A 1 83 ? -9.584 5.403 -10.379 1.00 94.88 83 ALA A C 1
ATOM 653 O O . ALA A 1 83 ? -10.576 5.229 -11.084 1.00 94.88 83 ALA A O 1
ATOM 654 N N . ARG A 1 84 ? -9.673 5.408 -9.037 1.00 94.75 84 ARG A N 1
ATOM 655 C CA . ARG A 1 84 ? -10.906 5.156 -8.257 1.00 94.75 84 ARG A CA 1
ATOM 656 C C . ARG A 1 84 ? -11.549 3.782 -8.515 1.00 94.75 84 ARG A C 1
ATOM 658 O O . ARG A 1 84 ? -12.708 3.576 -8.162 1.00 94.75 84 ARG A O 1
ATOM 665 N N . ARG A 1 85 ? -10.781 2.829 -9.044 1.00 96.38 85 ARG A N 1
ATOM 666 C CA . ARG A 1 85 ? -11.152 1.416 -9.216 1.00 96.38 85 ARG A CA 1
ATOM 667 C C . ARG A 1 85 ? -10.862 0.664 -7.916 1.00 96.38 85 ARG A C 1
ATOM 669 O O . ARG A 1 85 ? -9.817 0.041 -7.747 1.00 96.38 85 ARG A O 1
ATOM 676 N N . LEU A 1 86 ? -11.727 0.891 -6.927 1.00 95.75 86 LEU A N 1
ATOM 677 C CA . LEU A 1 86 ? -11.463 0.549 -5.525 1.00 95.75 86 LEU A CA 1
ATOM 678 C C . LEU A 1 86 ? -11.381 -0.961 -5.264 1.00 95.75 86 LEU A C 1
ATOM 680 O O . LEU A 1 86 ? -10.611 -1.380 -4.403 1.00 95.75 86 LEU A O 1
ATOM 684 N N . ASP A 1 87 ? -12.146 -1.767 -5.994 1.00 97.06 87 ASP A N 1
ATOM 685 C CA . ASP A 1 87 ? -12.199 -3.214 -5.770 1.00 97.06 87 ASP A CA 1
ATOM 686 C C . ASP A 1 87 ? -10.945 -3.890 -6.311 1.00 97.06 87 ASP A C 1
ATOM 688 O O . ASP A 1 87 ? -10.309 -4.680 -5.617 1.00 97.06 87 ASP A O 1
ATOM 692 N N . GLU A 1 88 ? -10.520 -3.487 -7.502 1.00 97.50 88 GLU A N 1
ATOM 693 C CA . GLU A 1 88 ? -9.277 -3.921 -8.120 1.00 97.50 88 GLU A CA 1
ATOM 694 C C . GLU A 1 88 ? -8.070 -3.478 -7.291 1.00 97.50 88 GLU A C 1
ATOM 696 O O . GLU A 1 88 ? -7.168 -4.278 -7.043 1.00 97.50 88 GLU A O 1
ATOM 701 N N . ALA A 1 89 ? -8.079 -2.240 -6.781 1.00 97.50 89 ALA A N 1
ATOM 702 C CA . ALA A 1 89 ? -7.031 -1.755 -5.888 1.00 97.50 89 ALA A CA 1
ATOM 703 C C . ALA A 1 89 ? -6.898 -2.638 -4.636 1.00 97.50 89 ALA A C 1
ATOM 705 O O . ALA A 1 89 ? -5.787 -3.014 -4.263 1.00 97.50 89 ALA A O 1
ATOM 706 N N . VAL A 1 90 ? -8.016 -3.008 -3.998 1.00 98.25 90 VAL A N 1
ATOM 707 C CA . V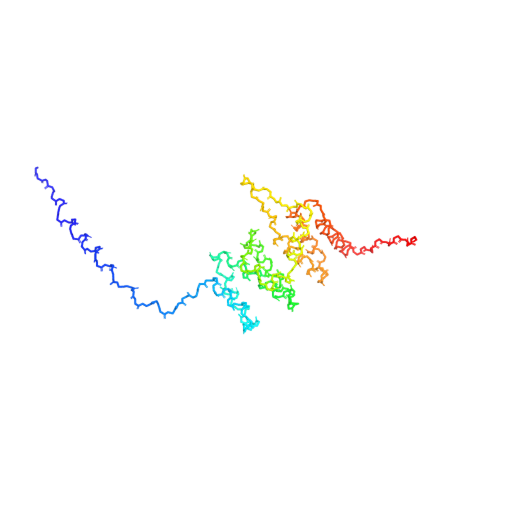AL A 1 90 ? -8.006 -3.907 -2.832 1.00 98.25 90 VAL A CA 1
ATOM 708 C C . VAL A 1 90 ? -7.512 -5.301 -3.213 1.00 98.25 90 VAL A C 1
ATOM 710 O O . VAL A 1 90 ? -6.672 -5.844 -2.496 1.00 98.25 90 VAL A O 1
ATOM 713 N N . THR A 1 91 ? -7.964 -5.862 -4.338 1.00 98.12 91 THR A N 1
ATOM 714 C CA . THR A 1 91 ? -7.519 -7.182 -4.815 1.00 98.12 91 THR A CA 1
ATOM 715 C C . THR A 1 91 ? -6.002 -7.231 -4.995 1.00 98.12 91 THR A C 1
ATOM 717 O O . THR A 1 91 ? -5.352 -8.134 -4.469 1.00 98.12 91 THR A O 1
ATOM 720 N N . TRP A 1 92 ? -5.413 -6.243 -5.671 1.00 97.94 92 TRP A N 1
ATOM 721 C CA . TRP A 1 92 ? -3.967 -6.205 -5.904 1.00 97.94 92 TRP A CA 1
ATOM 722 C C . TRP A 1 92 ? -3.160 -6.001 -4.619 1.00 97.94 92 TRP A C 1
ATOM 724 O O . TRP A 1 92 ? -2.137 -6.654 -4.423 1.00 97.94 92 TRP A O 1
ATOM 734 N N . LYS A 1 93 ? -3.646 -5.176 -3.686 1.00 98.12 93 LYS A N 1
ATOM 735 C CA . LYS A 1 93 ? -2.981 -4.965 -2.388 1.00 98.12 93 LYS A CA 1
ATOM 736 C C . LYS A 1 93 ? -3.041 -6.200 -1.493 1.00 98.12 93 LYS A C 1
ATOM 738 O O . LYS A 1 93 ? -2.062 -6.517 -0.824 1.00 98.12 93 LYS A O 1
ATOM 743 N N . LEU A 1 94 ? -4.162 -6.921 -1.496 1.00 97.81 94 LEU A N 1
ATOM 744 C CA . LEU A 1 94 ? -4.275 -8.206 -0.803 1.00 97.81 94 LEU A CA 1
ATOM 745 C C . LEU A 1 94 ? -3.342 -9.251 -1.418 1.00 97.81 94 LEU A C 1
ATOM 747 O O . LEU A 1 94 ? -2.654 -9.947 -0.677 1.00 97.81 94 LEU A O 1
ATOM 751 N N . LYS A 1 95 ? -3.268 -9.316 -2.754 1.00 96.44 95 LYS A N 1
ATOM 752 C CA . LYS A 1 95 ? -2.337 -10.200 -3.468 1.00 96.44 95 LYS A CA 1
ATOM 753 C C . LYS A 1 95 ? -0.882 -9.912 -3.086 1.00 96.44 95 LYS A C 1
ATOM 755 O O . LYS A 1 95 ? -0.132 -10.851 -2.844 1.00 96.44 95 LYS A O 1
ATOM 760 N N . LEU A 1 96 ? -0.503 -8.637 -2.985 1.00 96.31 96 LEU A N 1
ATOM 761 C CA . LEU A 1 96 ? 0.831 -8.222 -2.545 1.00 96.31 96 LEU A CA 1
ATOM 762 C C . LEU A 1 96 ? 1.145 -8.710 -1.126 1.00 96.31 96 LEU A C 1
ATOM 764 O O . LEU A 1 96 ? 2.185 -9.321 -0.906 1.00 96.31 96 LEU A O 1
ATOM 768 N N . LEU A 1 97 ? 0.233 -8.479 -0.179 1.00 95.56 97 LEU A N 1
ATOM 769 C CA . LEU A 1 97 ? 0.408 -8.888 1.219 1.00 95.56 97 LEU A CA 1
ATOM 770 C C . LEU A 1 97 ? 0.480 -10.413 1.391 1.00 95.56 97 LEU A C 1
ATOM 772 O O . LEU A 1 97 ? 1.212 -10.890 2.254 1.00 95.56 97 LEU A O 1
ATOM 776 N N . ASP A 1 98 ? -0.270 -11.161 0.581 1.00 94.62 98 ASP A N 1
ATOM 777 C CA . ASP A 1 98 ? -0.297 -12.626 0.596 1.00 94.62 98 ASP A CA 1
ATOM 778 C C . ASP A 1 98 ? 0.985 -13.233 0.007 1.00 94.62 98 ASP A C 1
ATOM 780 O O . ASP A 1 98 ? 1.630 -14.081 0.623 1.00 94.62 98 ASP A O 1
ATOM 784 N N . GLN A 1 99 ? 1.396 -12.764 -1.172 1.00 92.62 99 GLN A N 1
ATOM 785 C CA . GLN A 1 99 ? 2.524 -13.347 -1.904 1.00 92.62 99 GLN A CA 1
ATOM 786 C C . GLN A 1 99 ? 3.878 -12.827 -1.410 1.00 92.62 99 GLN A C 1
ATOM 788 O O . GLN A 1 99 ? 4.879 -13.543 -1.475 1.00 92.62 99 GLN A O 1
ATOM 793 N N . PHE A 1 100 ? 3.909 -11.603 -0.880 1.00 91.19 100 PHE A N 1
ATOM 794 C CA . PHE A 1 100 ? 5.126 -10.905 -0.483 1.00 91.19 100 PHE A CA 1
ATOM 795 C C . PHE A 1 100 ? 4.947 -10.232 0.893 1.00 91.19 100 PHE A C 1
ATOM 797 O O . PHE A 1 100 ? 4.969 -9.006 1.013 1.00 91.19 100 PHE A O 1
ATOM 804 N N . PRO A 1 101 ? 4.834 -11.005 1.990 1.00 87.00 101 PRO A N 1
ATOM 805 C CA . PRO A 1 101 ? 4.598 -10.457 3.333 1.00 87.00 101 PRO A CA 1
ATOM 806 C C . PRO A 1 101 ? 5.749 -9.580 3.860 1.00 87.00 101 PRO A C 1
ATOM 808 O O . PRO A 1 101 ? 5.575 -8.825 4.812 1.00 87.00 101 PRO A O 1
ATOM 811 N N . LYS A 1 102 ? 6.935 -9.673 3.242 1.00 86.19 102 LYS A N 1
ATOM 812 C CA . LYS A 1 102 ? 8.108 -8.822 3.504 1.00 86.19 102 LYS A CA 1
ATOM 813 C C . LYS A 1 102 ? 8.430 -7.891 2.322 1.00 86.19 102 LYS A C 1
ATOM 815 O O . LYS A 1 102 ? 9.593 -7.529 2.170 1.00 86.19 102 LYS A O 1
ATOM 820 N N . CYS A 1 103 ? 7.441 -7.571 1.480 1.00 87.06 103 CYS A N 1
ATOM 821 C CA . CYS A 1 103 ? 7.605 -6.728 0.288 1.00 87.06 103 CYS A CA 1
ATOM 822 C C . CYS A 1 103 ? 8.350 -5.431 0.599 1.00 87.06 103 CYS A C 1
ATOM 824 O O . CYS A 1 103 ? 8.122 -4.805 1.641 1.00 87.06 103 CYS A O 1
ATOM 826 N N . LYS A 1 104 ? 9.237 -5.024 -0.306 1.00 89.25 104 LYS A N 1
ATOM 827 C CA . LYS A 1 104 ? 10.029 -3.802 -0.169 1.00 89.25 104 LYS A CA 1
ATOM 828 C C . LYS A 1 104 ? 10.250 -3.224 -1.554 1.00 89.25 104 LYS A C 1
ATOM 830 O O . LYS A 1 104 ? 10.813 -3.895 -2.399 1.00 89.25 104 LYS A O 1
ATOM 835 N N . LEU A 1 105 ? 9.876 -1.958 -1.717 1.00 92.00 105 LEU A N 1
ATOM 836 C CA . LEU A 1 105 ? 10.019 -1.285 -3.001 1.00 92.00 105 LEU A CA 1
ATOM 837 C C . LEU A 1 105 ? 11.484 -1.057 -3.366 1.00 92.00 105 LEU A C 1
ATOM 839 O O . LEU A 1 105 ? 12.274 -0.627 -2.515 1.00 92.00 105 LEU A O 1
ATOM 843 N N . GLN A 1 106 ? 11.796 -1.267 -4.641 1.00 92.44 106 GLN A N 1
ATOM 844 C CA . GLN A 1 106 ? 13.098 -0.965 -5.219 1.00 92.44 106 GLN A CA 1
ATOM 845 C C . GLN A 1 106 ? 13.354 0.547 -5.285 1.00 92.44 106 GLN A C 1
ATOM 847 O O . GLN A 1 106 ? 12.440 1.384 -5.285 1.00 92.44 106 GLN A O 1
ATOM 852 N N . ASP A 1 107 ? 14.633 0.913 -5.388 1.00 91.44 107 ASP A N 1
ATOM 853 C CA . ASP A 1 107 ? 15.081 2.309 -5.451 1.00 91.44 107 ASP A CA 1
ATOM 854 C C . ASP A 1 107 ? 14.478 3.077 -6.627 1.00 91.44 107 ASP A C 1
ATOM 856 O O . ASP A 1 107 ? 14.165 4.264 -6.490 1.00 91.44 107 ASP A O 1
ATOM 860 N N . PHE A 1 108 ? 14.306 2.419 -7.777 1.00 94.56 108 PHE A N 1
ATOM 861 C CA . PHE A 1 108 ? 13.641 3.017 -8.931 1.00 94.56 108 PHE A CA 1
ATOM 862 C C . PHE A 1 108 ? 12.192 3.384 -8.591 1.00 94.56 108 PHE A C 1
ATOM 864 O O . PHE A 1 108 ? 11.795 4.544 -8.726 1.00 94.56 108 PHE A O 1
ATOM 871 N N . THR A 1 109 ? 11.419 2.439 -8.055 1.00 96.12 109 THR A N 1
ATOM 872 C CA . THR A 1 109 ? 10.005 2.641 -7.718 1.00 96.12 109 THR A CA 1
ATOM 873 C C . THR A 1 109 ? 9.813 3.764 -6.711 1.00 96.12 109 THR A C 1
ATOM 875 O O . THR A 1 109 ? 8.936 4.611 -6.897 1.00 96.12 109 THR A O 1
ATOM 878 N N . MET A 1 110 ? 10.686 3.863 -5.704 1.00 93.69 110 MET A N 1
ATOM 879 C CA . MET A 1 110 ? 10.670 4.957 -4.723 1.00 93.69 110 MET A CA 1
ATOM 880 C C . MET A 1 110 ? 10.959 6.347 -5.328 1.00 93.69 110 MET A C 1
ATOM 882 O O . MET A 1 110 ? 10.666 7.366 -4.696 1.00 93.69 110 MET A O 1
ATOM 886 N N . LYS A 1 111 ? 11.509 6.426 -6.547 1.00 95.38 111 LYS A N 1
ATOM 887 C CA . LYS A 1 111 ? 11.744 7.689 -7.273 1.00 95.38 111 LYS A CA 1
ATOM 888 C C . LYS A 1 111 ? 10.585 8.077 -8.194 1.00 95.38 111 LYS A C 1
ATOM 890 O O . LYS A 1 111 ? 10.531 9.237 -8.608 1.00 95.38 111 LYS A O 1
ATOM 895 N N . THR A 1 112 ? 9.660 7.160 -8.482 1.00 96.25 112 THR A N 1
ATOM 896 C CA . THR A 1 112 ? 8.517 7.410 -9.371 1.00 96.25 112 THR A CA 1
ATOM 897 C C . THR A 1 112 ? 7.529 8.421 -8.783 1.00 96.25 112 THR A C 1
ATOM 899 O O . THR A 1 112 ? 7.342 8.532 -7.567 1.00 96.25 112 THR A O 1
ATOM 902 N N . ASP A 1 113 ? 6.808 9.123 -9.657 1.00 95.94 113 ASP A N 1
ATOM 903 C CA . ASP A 1 113 ? 5.709 9.996 -9.232 1.00 95.94 113 ASP A CA 1
ATOM 904 C C . ASP A 1 113 ? 4.544 9.221 -8.606 1.00 95.94 113 ASP A C 1
ATOM 906 O O . ASP A 1 113 ? 3.836 9.761 -7.752 1.00 95.94 113 ASP A O 1
ATOM 910 N N . LEU A 1 114 ? 4.365 7.952 -8.991 1.00 96.62 114 LEU A N 1
ATOM 911 C CA . LEU A 1 114 ? 3.380 7.055 -8.390 1.00 96.62 114 LEU A CA 1
ATOM 912 C C . LEU A 1 114 ? 3.647 6.903 -6.886 1.00 96.62 114 LEU A C 1
ATOM 914 O O . LEU A 1 114 ? 2.743 7.116 -6.077 1.00 96.62 114 LEU A O 1
ATOM 918 N N . TYR A 1 115 ? 4.903 6.645 -6.507 1.00 96.19 115 TYR A N 1
ATOM 919 C CA . TYR A 1 115 ? 5.326 6.560 -5.108 1.00 96.19 115 TYR A CA 1
ATOM 920 C C . TYR A 1 115 ? 5.181 7.884 -4.367 1.00 96.19 115 TYR A C 1
ATOM 922 O O . TYR A 1 115 ? 4.603 7.911 -3.278 1.00 96.19 115 TYR A O 1
ATOM 930 N N . ARG A 1 116 ? 5.629 8.995 -4.962 1.00 95.38 116 ARG A N 1
ATOM 931 C CA . ARG A 1 116 ? 5.540 10.328 -4.338 1.00 95.38 116 ARG A CA 1
ATOM 932 C C . ARG A 1 116 ? 4.105 10.745 -4.011 1.00 95.38 116 ARG A C 1
ATOM 934 O O . ARG A 1 116 ? 3.889 11.439 -3.022 1.00 95.38 116 ARG A O 1
ATOM 941 N N . LYS A 1 117 ? 3.138 10.331 -4.837 1.00 95.38 117 LYS A N 1
ATOM 942 C CA . LYS A 1 117 ? 1.701 10.606 -4.652 1.00 95.38 117 LYS A CA 1
ATOM 943 C C . LYS A 1 117 ? 0.999 9.592 -3.743 1.00 95.38 117 LYS A C 1
ATOM 945 O O . LYS A 1 117 ? -0.146 9.826 -3.354 1.00 95.38 117 LYS A O 1
ATOM 950 N N . SER A 1 118 ? 1.649 8.477 -3.414 1.00 95.69 118 SER A N 1
ATOM 951 C CA . SER A 1 118 ? 1.111 7.489 -2.480 1.00 95.69 118 SER A CA 1
ATOM 952 C C . SER A 1 118 ? 1.147 8.015 -1.030 1.00 95.69 118 SER A C 1
ATOM 954 O O . SER A 1 118 ? 1.834 8.993 -0.729 1.00 95.69 118 SER A O 1
ATOM 956 N N . PRO A 1 119 ? 0.443 7.373 -0.083 1.00 93.19 119 PRO A N 1
ATOM 957 C CA . PRO A 1 119 ? 0.542 7.709 1.339 1.00 93.19 119 PRO A CA 1
ATOM 958 C C . PRO A 1 119 ? 1.899 7.368 1.976 1.00 93.19 119 PRO A C 1
ATOM 960 O O . PRO A 1 119 ? 2.214 7.911 3.037 1.00 93.19 119 PRO A O 1
ATOM 963 N N . ILE A 1 120 ? 2.704 6.499 1.350 1.00 93.62 120 ILE A N 1
ATOM 964 C CA . ILE A 1 120 ? 3.912 5.915 1.953 1.00 93.62 120 ILE A CA 1
ATOM 965 C C . ILE A 1 120 ? 4.935 6.978 2.390 1.00 93.62 120 ILE A C 1
ATOM 967 O O . ILE A 1 120 ? 5.358 6.923 3.546 1.00 93.62 120 ILE A O 1
ATOM 971 N N . PRO A 1 121 ? 5.314 7.983 1.568 1.00 93.19 121 PRO A N 1
ATOM 972 C CA . PRO A 1 121 ? 6.270 9.013 1.985 1.00 93.19 121 PRO A CA 1
ATOM 973 C C . PRO A 1 121 ? 5.806 9.811 3.207 1.00 93.19 121 PRO A C 1
ATOM 975 O O . PRO A 1 121 ? 6.615 10.170 4.062 1.00 93.19 121 PRO A O 1
ATOM 978 N N . ARG A 1 122 ? 4.498 10.083 3.306 1.00 92.38 122 ARG A N 1
ATOM 979 C CA . ARG A 1 122 ? 3.915 10.801 4.445 1.00 92.38 122 ARG A CA 1
ATOM 980 C C . ARG A 1 122 ? 4.006 9.959 5.713 1.00 92.38 122 ARG A C 1
ATOM 982 O O . ARG A 1 122 ? 4.448 10.467 6.736 1.00 92.38 122 ARG A O 1
ATOM 989 N N . VAL A 1 123 ? 3.599 8.693 5.639 1.00 91.25 123 VAL A N 1
ATOM 990 C CA . VAL A 1 123 ? 3.634 7.766 6.781 1.00 91.25 123 VAL A CA 1
ATOM 991 C C . VAL A 1 123 ? 5.066 7.539 7.254 1.00 91.25 123 VAL A C 1
ATOM 993 O O . VAL A 1 123 ? 5.334 7.636 8.448 1.00 91.25 123 VAL A O 1
ATOM 996 N N . ARG A 1 124 ? 5.996 7.332 6.314 1.00 90.19 124 ARG A N 1
ATOM 997 C CA . ARG A 1 124 ? 7.435 7.256 6.586 1.00 90.19 124 ARG A CA 1
ATOM 998 C C . ARG A 1 124 ? 7.909 8.457 7.403 1.00 90.19 124 ARG A C 1
ATOM 1000 O O . ARG A 1 124 ? 8.467 8.262 8.474 1.00 90.19 124 ARG A O 1
ATOM 1007 N N . ARG A 1 125 ? 7.608 9.678 6.954 1.00 88.94 125 ARG A N 1
ATOM 1008 C CA . ARG A 1 125 ? 8.004 10.904 7.660 1.00 88.94 125 ARG A CA 1
ATOM 1009 C C . ARG A 1 125 ? 7.424 10.992 9.074 1.00 88.94 125 ARG A C 1
ATOM 1011 O O . ARG A 1 125 ? 8.125 11.418 9.980 1.00 88.94 125 ARG A O 1
ATOM 1018 N N . LEU A 1 126 ? 6.158 10.615 9.268 1.00 89.38 126 LEU A N 1
ATOM 1019 C CA . LEU A 1 126 ? 5.535 10.644 10.597 1.00 89.38 126 LEU A CA 1
ATOM 1020 C C . LEU A 1 126 ? 6.248 9.695 11.565 1.00 89.38 126 LEU A C 1
ATOM 1022 O O . LEU A 1 126 ? 6.568 10.084 12.681 1.00 89.38 126 LEU A O 1
ATOM 1026 N N . LEU A 1 127 ? 6.561 8.483 11.109 1.00 87.44 127 LEU A N 1
ATOM 1027 C CA . LEU A 1 127 ? 7.289 7.506 11.916 1.00 87.44 127 LEU A CA 1
ATOM 1028 C C . LEU A 1 127 ? 8.738 7.934 12.188 1.00 87.44 127 LEU A C 1
ATOM 1030 O O . LEU A 1 127 ? 9.233 7.728 13.292 1.00 87.44 127 LEU A O 1
ATOM 1034 N N . GLU A 1 128 ? 9.400 8.570 11.219 1.00 85.75 128 GLU A N 1
ATOM 1035 C CA . GLU A 1 128 ? 10.728 9.170 11.408 1.00 85.75 128 GLU A CA 1
ATOM 1036 C C . GLU A 1 128 ? 10.705 10.277 12.473 1.00 85.75 128 GLU A C 1
ATOM 1038 O O . GLU A 1 128 ? 11.584 10.319 13.331 1.00 85.75 128 GLU A O 1
ATOM 1043 N N . MET A 1 129 ? 9.691 11.149 12.450 1.00 85.31 129 MET A N 1
ATOM 1044 C CA . MET A 1 129 ? 9.525 12.228 13.432 1.00 85.31 129 MET A CA 1
ATOM 1045 C C . MET A 1 129 ? 9.265 11.706 14.848 1.00 85.31 129 MET A C 1
ATOM 1047 O O . MET A 1 129 ? 9.744 12.305 15.808 1.00 85.31 129 MET A O 1
ATOM 1051 N N . ASP A 1 130 ? 8.561 10.582 14.971 1.00 85.69 130 ASP A N 1
ATOM 1052 C CA . ASP A 1 130 ? 8.328 9.898 16.246 1.00 85.69 130 ASP A CA 1
ATOM 1053 C C . ASP A 1 130 ? 9.561 9.093 16.725 1.00 85.69 130 ASP A C 1
ATOM 1055 O O . ASP A 1 130 ? 9.521 8.438 17.765 1.00 85.69 130 ASP A O 1
ATOM 1059 N N . GLY A 1 131 ? 10.675 9.129 15.983 1.00 81.31 131 GLY A N 1
ATOM 1060 C CA . GLY A 1 131 ? 11.921 8.455 16.348 1.00 81.31 131 GLY A CA 1
ATOM 1061 C C . GLY A 1 131 ? 11.937 6.952 16.059 1.00 81.31 131 GLY A C 1
ATOM 1062 O O . GLY A 1 131 ? 12.841 6.255 16.522 1.00 81.31 131 GLY A O 1
ATOM 1063 N N . PHE A 1 132 ? 10.984 6.429 15.277 1.00 78.31 132 PHE A N 1
ATOM 1064 C CA . PHE A 1 132 ? 10.912 5.007 14.927 1.00 78.31 132 PHE A CA 1
ATOM 1065 C C . PHE A 1 132 ? 11.864 4.633 13.799 1.00 78.31 132 PHE A C 1
ATOM 1067 O O . PHE A 1 132 ? 11.467 4.252 12.698 1.00 78.31 132 PHE A O 1
ATOM 1074 N N . ILE A 1 133 ? 13.148 4.690 14.123 1.00 67.38 133 ILE A N 1
ATOM 1075 C CA . ILE A 1 133 ? 14.235 4.138 13.331 1.00 67.38 133 ILE A CA 1
ATOM 1076 C C . ILE A 1 133 ? 14.684 2.853 14.046 1.00 67.38 133 ILE A C 1
ATOM 1078 O O . ILE A 1 133 ? 15.118 2.902 15.195 1.00 67.38 133 ILE A O 1
ATOM 1082 N N . VAL A 1 134 ? 14.526 1.683 13.424 1.00 57.78 134 VAL A N 1
ATOM 1083 C CA . VAL A 1 134 ? 14.877 0.389 14.035 1.00 57.78 134 VAL A CA 1
ATOM 1084 C C . VAL A 1 134 ? 16.389 0.203 14.002 1.00 57.78 134 VAL A C 1
ATOM 1086 O O . VAL A 1 134 ? 17.041 0.360 12.969 1.00 57.78 134 VAL A O 1
ATOM 1089 N N . PHE A 1 135 ? 16.948 -0.175 15.148 1.00 46.94 135 PHE A N 1
ATOM 1090 C CA . PHE A 1 135 ? 18.330 -0.618 15.257 1.00 46.94 135 PHE A CA 1
ATOM 1091 C C . PHE A 1 135 ? 18.431 -2.071 14.800 1.00 46.94 135 PHE A C 1
ATOM 1093 O O . PHE A 1 135 ? 17.853 -2.964 15.416 1.00 46.94 135 PHE A O 1
ATOM 1100 N N . THR A 1 136 ? 19.193 -2.322 13.742 1.00 51.88 136 THR A N 1
ATOM 1101 C CA . THR A 1 136 ? 19.629 -3.687 13.425 1.00 51.88 136 THR A CA 1
ATOM 1102 C C . THR A 1 136 ? 20.861 -4.050 14.258 1.00 51.88 136 THR A C 1
ATOM 1104 O O . THR A 1 136 ? 21.628 -3.177 14.675 1.00 51.88 136 THR A O 1
ATOM 1107 N N . GLU A 1 137 ? 21.112 -5.348 14.454 1.00 46.12 137 GLU A N 1
ATOM 1108 C CA . GLU A 1 137 ? 22.302 -5.872 15.156 1.00 46.12 137 GLU A CA 1
ATOM 1109 C C . GLU A 1 137 ? 23.631 -5.351 14.568 1.00 46.12 137 GLU A C 1
ATOM 1111 O O . GLU A 1 137 ? 24.659 -5.326 15.243 1.00 46.12 137 GLU A O 1
ATOM 1116 N N . ARG A 1 138 ? 23.607 -4.862 13.321 1.00 53.03 138 ARG A N 1
ATOM 1117 C CA . ARG A 1 138 ? 24.748 -4.270 12.609 1.00 53.03 138 ARG A CA 1
ATOM 1118 C C . ARG A 1 138 ? 24.947 -2.773 12.868 1.00 53.03 138 ARG A C 1
ATOM 1120 O O . ARG A 1 138 ? 25.753 -2.155 12.179 1.00 53.03 138 ARG A O 1
ATOM 1127 N N . ARG A 1 139 ? 24.224 -2.172 13.824 1.00 47.75 139 ARG A N 1
ATOM 1128 C CA . ARG A 1 139 ? 24.192 -0.711 14.058 1.00 47.75 139 ARG A CA 1
ATOM 1129 C C . ARG A 1 139 ? 23.795 0.086 12.808 1.00 47.75 139 ARG A C 1
ATOM 1131 O O . ARG A 1 139 ? 24.199 1.235 12.648 1.00 47.75 139 ARG A O 1
ATOM 1138 N N . GLN A 1 140 ? 23.014 -0.527 11.920 1.00 53.06 140 GLN A N 1
ATOM 1139 C CA . GLN A 1 140 ? 22.400 0.163 10.792 1.00 53.06 140 GLN A CA 1
ATOM 1140 C C . GLN A 1 140 ? 20.976 0.550 11.174 1.00 53.06 140 GLN A C 1
ATOM 1142 O O . GLN A 1 140 ? 20.233 -0.258 11.739 1.00 53.06 140 GLN A O 1
ATOM 1147 N N . TYR A 1 141 ? 20.640 1.798 10.878 1.00 56.66 141 TYR A N 1
ATOM 1148 C CA . TYR A 1 141 ? 19.307 2.356 11.005 1.00 56.66 141 TYR A CA 1
ATOM 1149 C C . TYR A 1 141 ? 18.440 1.820 9.864 1.00 56.66 141 TYR A C 1
ATOM 1151 O O . TYR A 1 141 ? 18.666 2.175 8.708 1.00 56.66 141 TYR A O 1
ATOM 1159 N N . GLU A 1 142 ? 17.452 0.984 10.167 1.00 62.97 142 GLU A N 1
ATOM 1160 C CA . GLU A 1 142 ? 16.407 0.632 9.207 1.00 62.97 142 GLU A CA 1
ATOM 1161 C C . GLU A 1 142 ? 15.074 1.159 9.717 1.00 62.97 142 GLU A C 1
ATOM 1163 O O . GLU A 1 142 ? 14.650 0.869 10.828 1.00 62.97 142 GLU A O 1
ATOM 1168 N N . LEU A 1 143 ? 14.382 1.958 8.913 1.00 65.94 143 LEU A N 1
ATOM 1169 C CA . LEU A 1 143 ? 12.994 2.287 9.205 1.00 65.94 143 LEU A CA 1
ATOM 1170 C C . LEU A 1 143 ? 12.175 0.988 9.258 1.00 65.94 143 LEU A C 1
ATOM 1172 O O . LEU A 1 143 ? 12.412 0.081 8.456 1.00 65.94 143 LEU A O 1
ATOM 1176 N N . ILE A 1 144 ? 11.174 0.918 10.143 1.00 76.75 144 ILE A N 1
ATOM 1177 C CA . ILE A 1 144 ? 10.135 -0.120 10.057 1.00 76.75 144 ILE A CA 1
ATOM 1178 C C . ILE A 1 144 ? 9.658 -0.196 8.612 1.00 76.75 144 ILE A C 1
ATOM 1180 O O . ILE A 1 144 ? 9.460 0.836 7.965 1.00 76.75 144 ILE A O 1
ATOM 1184 N N . ASN A 1 145 ? 9.477 -1.409 8.092 1.00 84.12 145 ASN A N 1
ATOM 1185 C CA . ASN A 1 145 ? 8.924 -1.559 6.759 1.00 84.12 145 ASN A CA 1
ATOM 1186 C C . ASN A 1 145 ? 7.488 -1.012 6.739 1.00 84.12 145 ASN A C 1
ATOM 1188 O O . ASN A 1 145 ? 6.532 -1.682 7.125 1.00 84.12 145 ASN A O 1
ATOM 1192 N N . VAL A 1 146 ? 7.358 0.237 6.298 1.00 89.81 146 VAL A N 1
ATOM 1193 C CA . VAL A 1 146 ? 6.100 0.985 6.293 1.00 89.81 146 VAL A CA 1
ATOM 1194 C C . VAL A 1 146 ? 5.114 0.470 5.255 1.00 89.81 146 VAL A C 1
ATOM 1196 O O . VAL A 1 146 ? 3.928 0.778 5.349 1.00 89.81 146 VAL A O 1
ATOM 1199 N N . LEU A 1 147 ? 5.581 -0.293 4.262 1.00 93.12 147 LEU A N 1
ATOM 1200 C CA . LEU A 1 147 ? 4.758 -0.690 3.130 1.00 93.12 147 LEU A CA 1
ATOM 1201 C C . LEU A 1 147 ? 3.576 -1.577 3.570 1.00 93.12 147 LEU A C 1
ATOM 1203 O O . LEU A 1 147 ? 2.441 -1.164 3.328 1.00 93.12 147 LEU A O 1
ATOM 1207 N N . PRO A 1 148 ? 3.768 -2.704 4.287 1.00 94.69 148 PRO A N 1
ATOM 1208 C CA . PRO A 1 148 ? 2.653 -3.494 4.816 1.00 94.69 148 PRO A CA 1
ATOM 1209 C C . PRO A 1 148 ? 1.665 -2.697 5.680 1.00 94.69 148 PRO A C 1
ATOM 1211 O O . PRO A 1 148 ? 0.452 -2.859 5.535 1.00 94.69 148 PRO A O 1
ATOM 1214 N N . VAL A 1 149 ? 2.160 -1.788 6.529 1.00 94.06 149 VAL A N 1
ATOM 1215 C CA . VAL A 1 149 ? 1.314 -0.921 7.369 1.00 94.06 149 VAL A CA 1
ATOM 1216 C C . VAL A 1 149 ? 0.422 -0.030 6.496 1.00 94.06 149 VAL A C 1
ATOM 1218 O O . VAL A 1 149 ? -0.793 0.021 6.691 1.00 94.06 149 VAL A O 1
ATOM 1221 N N . CYS A 1 150 ? 1.012 0.628 5.494 1.00 95.12 150 CYS A N 1
ATOM 1222 C CA . CYS A 1 150 ? 0.295 1.498 4.561 1.00 95.12 150 CYS A CA 1
ATOM 1223 C C . CYS A 1 150 ? -0.725 0.722 3.722 1.00 95.12 150 CYS A C 1
ATOM 1225 O O . CYS A 1 150 ? -1.829 1.210 3.493 1.00 95.12 150 CYS A O 1
ATOM 1227 N N . LEU A 1 151 ? -0.389 -0.490 3.273 1.00 97.38 151 LEU A N 1
ATOM 1228 C CA . LEU A 1 151 ? -1.306 -1.330 2.501 1.00 97.38 151 LEU A CA 1
ATOM 1229 C C . LEU A 1 151 ? -2.547 -1.685 3.320 1.00 97.38 151 LEU A C 1
ATOM 1231 O O . LEU A 1 151 ? -3.670 -1.540 2.834 1.00 97.38 151 LEU A O 1
ATOM 1235 N N . HIS A 1 152 ? -2.364 -2.090 4.578 1.00 98.00 152 HIS A N 1
ATOM 1236 C CA . HIS A 1 152 ? -3.480 -2.355 5.477 1.00 98.00 152 HIS A CA 1
ATOM 1237 C C . HIS A 1 152 ? -4.328 -1.102 5.744 1.00 98.00 152 HIS A C 1
ATOM 1239 O O . HIS A 1 152 ? -5.551 -1.185 5.623 1.00 98.00 152 HIS A O 1
ATOM 1245 N N . GLU A 1 153 ? -3.715 0.060 6.001 1.00 97.56 153 GLU A N 1
ATOM 1246 C CA . GLU A 1 153 ? -4.437 1.336 6.156 1.00 97.56 153 GLU A CA 1
ATOM 1247 C C . GLU A 1 153 ? -5.260 1.673 4.899 1.00 97.56 153 GLU A C 1
ATOM 1249 O O . GLU A 1 153 ? -6.450 1.977 4.979 1.00 97.56 153 GLU A O 1
ATOM 1254 N N . GLN A 1 154 ? -4.665 1.578 3.709 1.00 97.56 154 GLN A N 1
ATOM 1255 C CA . GLN A 1 154 ? -5.351 1.890 2.455 1.00 97.56 154 GLN A CA 1
ATOM 1256 C C . GLN A 1 154 ? -6.517 0.939 2.162 1.00 97.56 154 GLN A C 1
ATOM 1258 O O . GLN A 1 154 ? -7.560 1.382 1.664 1.00 97.56 154 GLN A O 1
ATOM 1263 N N . ILE A 1 155 ? -6.367 -0.355 2.461 1.00 98.50 155 ILE A N 1
ATOM 1264 C CA . ILE A 1 155 ? -7.466 -1.320 2.344 1.00 98.50 155 ILE A CA 1
ATOM 1265 C C . ILE A 1 155 ? -8.576 -0.959 3.342 1.00 98.50 155 ILE A C 1
ATOM 1267 O O . ILE A 1 155 ? -9.745 -0.909 2.954 1.00 98.50 155 ILE A O 1
ATOM 1271 N N . ALA A 1 156 ? -8.228 -0.621 4.589 1.00 98.38 156 ALA A N 1
ATOM 1272 C CA . ALA A 1 156 ? -9.194 -0.202 5.602 1.00 98.38 156 ALA A CA 1
ATOM 1273 C C . ALA A 1 156 ? -9.982 1.044 5.167 1.00 98.38 156 ALA A C 1
ATOM 1275 O O . ALA A 1 156 ? -11.214 1.050 5.189 1.00 98.38 156 ALA A O 1
ATOM 1276 N N . LEU A 1 157 ? -9.287 2.075 4.677 1.00 97.00 157 LEU A N 1
ATOM 1277 C CA . LEU A 1 157 ? -9.893 3.293 4.132 1.00 97.00 157 LEU A CA 1
ATOM 1278 C C . LEU A 1 157 ? -10.806 3.004 2.934 1.00 97.00 157 LEU A C 1
ATOM 1280 O O . LEU A 1 157 ? -11.827 3.670 2.748 1.00 97.00 157 LEU A O 1
ATOM 1284 N N . THR A 1 158 ? -10.456 2.016 2.114 1.00 97.19 158 THR A N 1
ATOM 1285 C CA . THR A 1 158 ? -11.287 1.607 0.980 1.00 97.19 158 THR A CA 1
ATOM 1286 C C . THR A 1 158 ? -12.572 0.936 1.455 1.00 97.19 158 THR A C 1
ATOM 1288 O O . THR A 1 158 ? -13.656 1.307 1.002 1.00 97.19 158 THR A O 1
ATOM 1291 N N . TYR A 1 159 ? -12.492 0.042 2.440 1.00 97.50 159 TYR A N 1
ATOM 1292 C CA . TYR A 1 159 ? -13.677 -0.552 3.055 1.00 97.50 159 TYR A CA 1
ATOM 1293 C C . TYR A 1 159 ? -14.549 0.470 3.793 1.00 97.50 159 TYR A C 1
ATOM 1295 O O . TYR A 1 159 ? -15.771 0.412 3.666 1.00 97.50 159 TYR A O 1
ATOM 1303 N N . LEU A 1 160 ? -13.957 1.481 4.443 1.00 95.94 160 LEU A N 1
ATOM 1304 C CA . LEU A 1 160 ? -14.710 2.609 5.005 1.00 95.94 160 LEU A CA 1
ATOM 1305 C C . LEU A 1 160 ? -15.538 3.336 3.941 1.00 95.94 160 LEU A C 1
ATOM 1307 O O . LEU A 1 160 ? -16.710 3.633 4.171 1.00 95.94 160 LEU A O 1
ATOM 1311 N N . ARG A 1 161 ? -14.961 3.603 2.762 1.00 94.25 161 ARG A N 1
ATOM 1312 C CA . ARG A 1 161 ? -15.690 4.228 1.641 1.00 94.25 161 ARG A CA 1
ATOM 1313 C C . ARG A 1 161 ? -16.829 3.346 1.138 1.00 94.25 161 ARG A C 1
ATOM 1315 O O . ARG A 1 161 ? -17.875 3.865 0.762 1.00 94.25 161 ARG A O 1
ATOM 1322 N N . LYS A 1 162 ? -16.640 2.026 1.178 1.00 94.12 162 LYS A N 1
ATOM 1323 C CA . LYS A 1 162 ? -17.666 1.026 0.857 1.00 94.12 162 LYS A CA 1
ATOM 1324 C C . LYS A 1 162 ? -18.673 0.793 1.993 1.00 94.12 162 LYS A C 1
ATOM 1326 O O . LYS A 1 162 ? -19.594 0.006 1.808 1.00 94.12 162 LYS A O 1
ATOM 1331 N N . LYS A 1 163 ? -18.520 1.470 3.141 1.00 94.88 163 LYS A N 1
ATOM 1332 C CA . LYS A 1 163 ? -19.304 1.272 4.375 1.00 94.88 163 LYS A CA 1
ATOM 1333 C C . LYS A 1 163 ? -19.221 -0.152 4.946 1.00 94.88 163 LYS A C 1
ATOM 1335 O O . LYS A 1 163 ? -20.055 -0.542 5.755 1.00 94.88 163 LYS A O 1
ATOM 1340 N N . ASP A 1 164 ? -18.201 -0.916 4.558 1.00 96.31 164 ASP A N 1
ATOM 1341 C CA . ASP A 1 164 ? -17.897 -2.227 5.134 1.00 96.31 164 ASP A CA 1
ATOM 1342 C C . ASP A 1 164 ? -17.010 -2.018 6.369 1.00 96.31 164 ASP A C 1
ATOM 1344 O O . ASP A 1 164 ? -15.788 -2.183 6.349 1.00 96.31 164 ASP A O 1
ATOM 1348 N N . TYR A 1 165 ? -17.633 -1.535 7.443 1.00 96.25 165 TYR A N 1
ATOM 1349 C CA . TYR A 1 165 ? -16.917 -1.128 8.649 1.00 96.25 165 TYR A CA 1
ATOM 1350 C C . TYR A 1 165 ? -16.232 -2.304 9.354 1.00 96.25 165 TYR A C 1
ATOM 1352 O O . TYR A 1 165 ? -15.154 -2.128 9.915 1.00 96.25 165 TYR A O 1
ATOM 1360 N N . GLY A 1 166 ? -16.802 -3.511 9.264 1.00 95.69 166 GLY A N 1
ATOM 1361 C CA . GLY A 1 166 ? -16.203 -4.722 9.825 1.00 95.69 166 GLY A CA 1
ATOM 1362 C C . GLY A 1 166 ? -14.846 -5.025 9.195 1.00 95.69 166 GLY A C 1
ATOM 1363 O O . GLY A 1 166 ? -13.842 -5.120 9.903 1.00 95.69 166 GLY A O 1
ATOM 1364 N N . LYS A 1 167 ? -14.776 -5.080 7.856 1.00 96.69 167 LYS A N 1
ATOM 1365 C CA . LYS A 1 167 ? -13.491 -5.296 7.174 1.00 96.69 167 LYS A CA 1
ATOM 1366 C C . LYS A 1 167 ? -12.532 -4.125 7.351 1.00 96.69 167 LYS A C 1
ATOM 1368 O O . LYS A 1 167 ? -11.326 -4.351 7.445 1.00 96.69 167 LYS A O 1
ATOM 1373 N N . ALA A 1 168 ? -13.037 -2.892 7.417 1.00 98.19 168 ALA A N 1
ATOM 1374 C CA . ALA A 1 168 ? -12.193 -1.737 7.704 1.00 98.19 168 ALA A CA 1
ATOM 1375 C C . ALA A 1 168 ? -11.465 -1.895 9.046 1.00 98.19 168 ALA A C 1
ATOM 1377 O O . ALA A 1 168 ? -10.240 -1.793 9.091 1.00 98.19 168 ALA A O 1
ATOM 1378 N N . THR A 1 169 ? -12.201 -2.232 10.105 1.00 97.75 169 THR A N 1
ATOM 1379 C CA . THR A 1 169 ? -11.647 -2.494 11.436 1.00 97.75 169 THR A CA 1
ATOM 1380 C C . THR A 1 169 ? -10.601 -3.602 11.412 1.00 97.75 169 THR A C 1
ATOM 1382 O O . THR A 1 169 ? -9.487 -3.385 11.880 1.00 97.75 169 THR A O 1
ATOM 1385 N N . THR A 1 170 ? -10.899 -4.746 10.785 1.00 97.94 170 THR A N 1
ATOM 1386 C CA . THR A 1 170 ? -9.936 -5.855 10.671 1.00 97.94 170 THR A CA 1
ATOM 1387 C C . THR A 1 170 ? -8.623 -5.417 10.021 1.00 97.94 170 THR A C 1
ATOM 1389 O O . THR A 1 170 ? -7.544 -5.855 10.416 1.00 97.94 170 THR A O 1
ATOM 1392 N N . HIS A 1 171 ? -8.683 -4.558 9.002 1.00 98.44 171 HIS A N 1
ATOM 1393 C CA . HIS A 1 171 ? -7.478 -4.072 8.339 1.00 98.44 171 HIS A CA 1
ATOM 1394 C C . HIS A 1 171 ? -6.726 -3.020 9.163 1.00 98.44 171 HIS A C 1
ATOM 1396 O O . HIS A 1 171 ? -5.498 -3.046 9.153 1.00 98.44 171 HIS A O 1
ATOM 1402 N N . TYR A 1 172 ? -7.409 -2.167 9.932 1.00 98.38 172 TYR A N 1
ATOM 1403 C CA . TYR A 1 172 ? -6.728 -1.295 10.892 1.00 98.38 172 TYR A CA 1
ATOM 1404 C C . TYR A 1 172 ? -6.027 -2.078 12.002 1.00 98.38 172 TYR A C 1
ATOM 1406 O O . TYR A 1 172 ? -4.891 -1.754 12.336 1.00 98.38 172 TYR A O 1
ATOM 1414 N N . GLU A 1 173 ? -6.644 -3.139 12.525 1.00 97.81 173 GLU A N 1
ATOM 1415 C CA . GLU A 1 173 ? -6.021 -4.012 13.529 1.00 97.81 173 GLU A CA 1
ATOM 1416 C C . GLU A 1 173 ? -4.727 -4.631 12.987 1.00 97.81 173 GLU A C 1
ATOM 1418 O O . GLU A 1 173 ? -3.690 -4.591 13.647 1.00 97.81 173 GLU A O 1
ATOM 1423 N N . LYS A 1 174 ? -4.743 -5.112 11.736 1.00 97.12 174 LYS A N 1
ATOM 1424 C CA . LYS A 1 174 ? -3.530 -5.608 11.067 1.00 97.12 174 LYS A CA 1
ATOM 1425 C C . LYS A 1 174 ? -2.469 -4.518 10.883 1.00 97.12 174 LYS A C 1
ATOM 1427 O O . LYS A 1 174 ? -1.292 -4.794 11.093 1.00 97.12 174 LYS A O 1
ATOM 1432 N N . ALA A 1 175 ? -2.861 -3.291 10.525 1.00 95.81 175 ALA A N 1
ATOM 1433 C CA . ALA A 1 175 ? -1.925 -2.170 10.425 1.00 95.81 175 ALA A CA 1
ATOM 1434 C C . ALA A 1 175 ? -1.274 -1.860 11.783 1.00 95.81 175 ALA A C 1
ATOM 1436 O O . ALA A 1 175 ? -0.057 -1.726 11.851 1.00 95.81 175 ALA A O 1
ATOM 1437 N N . LEU A 1 176 ? -2.064 -1.808 12.860 1.00 95.00 176 LEU A N 1
ATOM 1438 C CA . LEU A 1 176 ? -1.598 -1.537 14.224 1.00 95.00 176 LEU A CA 1
ATOM 1439 C C . LEU A 1 176 ? -0.638 -2.610 14.750 1.00 95.00 176 LEU A C 1
ATOM 1441 O O . LEU A 1 176 ? 0.327 -2.270 15.422 1.00 95.00 176 LEU A O 1
ATOM 1445 N N . VAL A 1 177 ? -0.852 -3.886 14.409 1.00 93.88 177 VAL A N 1
ATOM 1446 C CA . VAL A 1 177 ? 0.073 -4.981 14.771 1.00 93.88 177 VAL A CA 1
ATOM 1447 C C . VAL A 1 177 ? 1.461 -4.794 14.145 1.00 93.88 177 VAL A C 1
ATOM 1449 O O . VAL A 1 177 ? 2.462 -5.190 14.739 1.00 93.88 177 VAL A O 1
ATOM 1452 N N . LEU A 1 178 ? 1.525 -4.210 12.948 1.00 90.56 178 LEU A N 1
ATOM 1453 C CA . LEU A 1 178 ? 2.763 -3.997 12.190 1.00 90.56 178 LEU A CA 1
ATOM 1454 C C . LEU A 1 178 ? 3.434 -2.648 12.499 1.00 90.56 178 LEU A C 1
ATOM 1456 O O . LEU A 1 178 ? 4.595 -2.434 12.150 1.00 90.56 178 LEU A O 1
ATOM 1460 N N . CYS A 1 179 ? 2.694 -1.728 13.109 1.00 88.69 179 CYS A N 1
ATOM 1461 C CA . CYS A 1 179 ? 3.142 -0.388 13.454 1.00 88.69 179 CYS A CA 1
ATOM 1462 C C . CYS A 1 179 ? 3.808 -0.387 14.845 1.00 88.69 179 CYS A C 1
ATOM 1464 O O . CYS A 1 179 ? 3.550 -1.283 15.653 1.00 88.69 179 CYS A O 1
ATOM 1466 N N . PRO A 1 180 ? 4.638 0.616 15.188 1.00 86.62 180 PRO A N 1
ATOM 1467 C CA . PRO A 1 180 ? 4.979 0.876 16.582 1.00 86.62 180 PRO A CA 1
ATOM 1468 C C . PRO A 1 180 ? 3.749 0.971 17.480 1.00 86.62 180 PRO A C 1
ATOM 1470 O O . PRO A 1 180 ? 2.670 1.349 17.032 1.00 86.62 180 PRO A O 1
ATOM 1473 N N . LYS A 1 181 ? 3.922 0.661 18.767 1.00 84.81 181 LYS A N 1
ATOM 1474 C CA . LYS A 1 181 ? 2.821 0.698 19.742 1.00 84.81 181 LYS A CA 1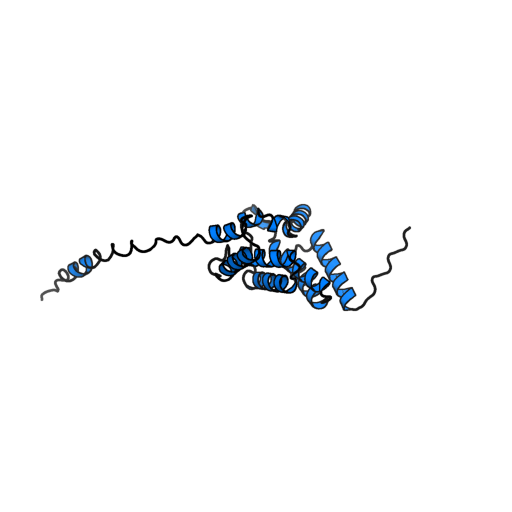
ATOM 1475 C C . LYS A 1 181 ? 2.430 2.109 20.175 1.00 84.81 181 LYS A C 1
ATOM 1477 O O . LYS A 1 181 ? 1.314 2.313 20.633 1.00 84.81 181 LYS A O 1
ATOM 1482 N N . GLU A 1 182 ? 3.350 3.056 20.058 1.00 85.75 182 GLU A N 1
ATOM 1483 C CA . GLU A 1 182 ? 3.201 4.424 20.546 1.00 85.75 182 GLU A CA 1
ATOM 1484 C C . GLU A 1 182 ? 3.600 5.409 19.447 1.00 85.75 182 GLU A C 1
ATOM 1486 O O . GLU A 1 182 ? 4.188 5.014 18.445 1.00 85.75 182 GLU A O 1
ATOM 1491 N N . GLY A 1 183 ? 3.279 6.687 19.627 1.00 87.81 183 GLY A N 1
ATOM 1492 C CA . GLY A 1 183 ? 3.556 7.741 18.653 1.00 87.81 183 GLY A CA 1
ATOM 1493 C C . GLY A 1 183 ? 2.306 8.255 17.953 1.00 87.81 183 GLY A C 1
ATOM 1494 O O . GLY A 1 183 ? 1.193 7.745 18.121 1.00 87.81 183 GLY A O 1
ATOM 1495 N N . PHE A 1 184 ? 2.497 9.301 17.159 1.00 89.94 184 PHE A N 1
ATOM 1496 C CA . PHE A 1 184 ? 1.412 10.001 16.495 1.00 89.94 184 PHE A CA 1
ATOM 1497 C C . PHE A 1 184 ? 0.700 9.107 15.477 1.00 89.94 184 PHE A C 1
ATOM 1499 O O . PHE A 1 184 ? -0.531 9.052 15.436 1.00 89.94 184 PHE A O 1
ATOM 1506 N N . TYR A 1 185 ? 1.462 8.388 14.649 1.00 91.81 185 TYR A N 1
ATOM 1507 C CA . TYR A 1 185 ? 0.874 7.605 13.563 1.00 91.81 185 TYR A CA 1
ATOM 1508 C C . TYR A 1 185 ? 0.060 6.380 14.043 1.00 91.81 185 TYR A C 1
ATOM 1510 O O . TYR A 1 185 ? -1.073 6.221 13.580 1.00 91.81 185 TYR A O 1
ATOM 1518 N N . PRO A 1 186 ? 0.527 5.558 15.006 1.00 92.19 186 PRO A N 1
ATOM 1519 C CA . PRO A 1 186 ? -0.312 4.526 15.625 1.00 92.19 186 PRO A CA 1
ATOM 1520 C C . PRO A 1 186 ? -1.579 5.089 16.282 1.00 92.19 186 PRO A C 1
ATOM 1522 O O . PRO A 1 186 ? -2.656 4.519 16.110 1.00 92.19 186 PRO A O 1
ATOM 1525 N N . GLY A 1 187 ? -1.488 6.245 16.954 1.00 94.50 187 GLY A N 1
ATOM 1526 C CA . GLY A 1 187 ? -2.657 6.924 17.528 1.00 94.50 187 GLY A CA 1
ATOM 1527 C C . GLY A 1 187 ? -3.688 7.344 16.471 1.00 94.50 187 GLY A C 1
ATOM 1528 O O . GLY A 1 187 ? -4.897 7.196 16.677 1.00 94.50 187 GLY A O 1
ATOM 1529 N N . LEU A 1 188 ? -3.229 7.795 15.298 1.00 94.38 188 LEU A N 1
ATOM 1530 C CA . LEU A 1 188 ? -4.098 8.086 14.154 1.00 94.38 188 LEU A CA 1
ATOM 1531 C C . LEU A 1 188 ? -4.807 6.822 13.637 1.00 94.38 188 LEU A C 1
ATOM 1533 O O . LEU A 1 188 ? -6.013 6.860 13.382 1.00 94.38 188 LEU A O 1
ATOM 1537 N N . LEU A 1 189 ? -4.087 5.702 13.501 1.00 96.44 189 LEU A N 1
ATOM 1538 C CA . LEU A 1 189 ? -4.675 4.419 13.093 1.00 96.44 189 LEU A CA 1
ATOM 1539 C C . LEU A 1 189 ? -5.729 3.938 14.097 1.00 96.44 189 LEU A C 1
ATOM 1541 O O . LEU A 1 189 ? -6.810 3.514 13.687 1.00 96.44 189 LEU A O 1
ATOM 1545 N N . GLN A 1 190 ? -5.444 4.050 15.397 1.00 97.06 190 GLN A N 1
ATOM 1546 C CA . GLN A 1 190 ? -6.381 3.682 16.457 1.00 97.06 190 GLN A CA 1
ATOM 1547 C C . GLN A 1 190 ? -7.649 4.542 16.415 1.00 97.06 190 GLN A C 1
ATOM 1549 O O . GLN A 1 190 ? -8.751 3.999 16.408 1.00 97.06 190 GLN A O 1
ATOM 1554 N N . THR A 1 191 ? -7.506 5.863 16.282 1.00 96.56 191 THR A N 1
ATOM 1555 C CA . THR A 1 191 ? -8.647 6.789 16.166 1.00 96.56 191 THR A CA 1
ATOM 1556 C C . THR A 1 191 ? -9.534 6.431 14.970 1.00 96.56 191 THR A C 1
ATOM 1558 O O . THR A 1 191 ? -10.759 6.362 15.077 1.00 96.56 191 THR A O 1
ATOM 1561 N N . ASN A 1 192 ? -8.926 6.157 13.812 1.00 96.19 192 ASN A N 1
ATOM 1562 C CA . ASN A 1 192 ? -9.663 5.777 12.607 1.00 96.19 192 ASN A CA 1
ATOM 1563 C C . ASN A 1 192 ? -10.374 4.421 12.754 1.00 96.19 192 ASN A C 1
ATOM 1565 O O . ASN A 1 192 ? -11.471 4.238 12.221 1.00 96.19 192 ASN A O 1
ATOM 1569 N N . MET A 1 193 ? -9.761 3.476 13.471 1.00 97.19 193 MET A N 1
ATOM 1570 C CA . MET A 1 193 ? -10.359 2.182 13.794 1.00 97.19 193 MET A CA 1
ATOM 1571 C C . MET A 1 193 ? -11.559 2.330 14.732 1.00 97.19 193 MET A C 1
ATOM 1573 O O . MET A 1 193 ? -12.597 1.723 14.487 1.00 97.19 193 MET A O 1
ATOM 1577 N N . GLU A 1 194 ? -11.445 3.138 15.785 1.00 95.94 194 GLU A N 1
ATOM 1578 C CA . GLU A 1 194 ? -12.535 3.400 16.733 1.00 95.94 194 GLU A CA 1
ATOM 1579 C C . GLU A 1 194 ? -13.730 4.045 16.025 1.00 95.94 194 GLU A C 1
ATOM 1581 O O . GLU A 1 194 ? -14.849 3.548 16.133 1.00 95.94 194 GLU A O 1
ATOM 1586 N N . GLN A 1 195 ? -13.491 5.037 15.162 1.00 94.12 195 GLN A N 1
ATOM 1587 C CA . GLN A 1 195 ? -14.540 5.612 14.312 1.00 94.12 195 GLN A CA 1
ATOM 1588 C C . GLN A 1 195 ? -15.184 4.582 13.370 1.00 94.12 195 GLN A C 1
ATOM 1590 O O . GLN A 1 195 ? -16.365 4.696 13.031 1.00 94.12 195 GLN A O 1
ATOM 1595 N N . ALA A 1 196 ? -14.421 3.594 12.892 1.00 95.00 196 ALA A N 1
ATOM 1596 C CA . ALA A 1 196 ? -14.968 2.497 12.098 1.00 95.00 196 ALA A CA 1
ATOM 1597 C C . ALA A 1 196 ? -15.879 1.598 12.950 1.00 95.00 196 ALA A C 1
ATOM 1599 O O . ALA A 1 196 ? -16.972 1.256 12.499 1.00 95.00 196 ALA A O 1
ATOM 1600 N N . LYS A 1 197 ? -15.468 1.269 14.184 1.00 94.81 197 LYS A N 1
ATOM 1601 C CA . LYS A 1 197 ? -16.257 0.482 15.147 1.00 94.81 197 LYS A CA 1
ATOM 1602 C C . LYS A 1 197 ? -17.561 1.187 15.524 1.00 94.81 197 LYS A C 1
ATOM 1604 O O . LYS A 1 197 ? -18.621 0.589 15.375 1.00 94.81 197 LYS A O 1
ATOM 1609 N N . GLU A 1 198 ? -17.514 2.475 15.867 1.00 93.06 198 GLU A N 1
ATOM 1610 C CA . GLU A 1 198 ? -18.717 3.267 16.176 1.00 93.06 198 GLU A CA 1
ATOM 1611 C C . GLU A 1 198 ? -19.737 3.234 15.028 1.00 93.06 198 GLU A C 1
ATOM 1613 O O . GLU A 1 198 ? -20.931 3.005 15.235 1.00 93.06 198 GLU A O 1
ATOM 1618 N N . LYS A 1 199 ? -19.263 3.403 13.786 1.00 91.38 199 LYS A N 1
ATOM 1619 C CA . LYS A 1 199 ? -20.116 3.327 12.592 1.00 91.38 199 LYS A CA 1
ATOM 1620 C C . LYS A 1 199 ? -20.672 1.926 12.342 1.00 91.38 199 LYS A C 1
ATOM 1622 O O . LYS A 1 199 ? -21.785 1.822 11.831 1.00 91.38 199 LYS A O 1
ATOM 1627 N N . ALA A 1 200 ? -19.922 0.873 12.673 1.00 89.00 200 ALA A N 1
ATOM 1628 C CA . ALA A 1 200 ? -20.387 -0.511 12.575 1.00 89.00 200 ALA A CA 1
ATOM 1629 C C . ALA A 1 200 ? -21.533 -0.796 13.556 1.00 89.00 200 ALA A C 1
ATOM 1631 O O . ALA A 1 200 ? -22.489 -1.480 13.203 1.00 89.00 200 ALA A O 1
ATOM 1632 N N . GLU A 1 201 ? -21.449 -0.232 14.760 1.00 87.19 201 GLU A N 1
ATOM 1633 C CA . GLU A 1 201 ? -22.432 -0.402 15.834 1.00 87.19 201 GLU A CA 1
ATOM 1634 C C . GLU A 1 201 ? -23.642 0.541 15.695 1.00 87.19 201 GLU A C 1
ATOM 1636 O O . GLU A 1 201 ? -24.610 0.437 16.445 1.00 87.19 201 GLU A O 1
ATOM 1641 N N . GLY A 1 202 ? -23.617 1.461 14.722 1.00 78.44 202 GLY A N 1
ATOM 1642 C CA . GLY A 1 202 ? -24.661 2.473 14.543 1.00 78.44 202 GLY A CA 1
ATOM 1643 C C . GLY A 1 202 ? -24.689 3.519 15.663 1.00 78.44 202 GLY A C 1
ATOM 1644 O O . GLY A 1 202 ? -25.684 4.234 15.812 1.00 78.44 202 GLY A O 1
ATOM 1645 N N . LEU A 1 203 ? -23.613 3.620 16.447 1.00 62.28 203 LEU A N 1
ATOM 1646 C CA . LEU A 1 203 ? -23.492 4.580 17.534 1.00 62.28 203 LEU A CA 1
ATOM 1647 C C . LEU A 1 203 ? -23.304 5.989 16.956 1.00 62.28 203 LEU A C 1
ATOM 1649 O O . LEU A 1 203 ? -22.500 6.220 16.051 1.00 62.28 203 LEU A O 1
ATOM 1653 N N . LYS A 1 204 ? -24.082 6.957 17.459 1.00 52.97 204 LYS A N 1
ATOM 1654 C CA . LYS A 1 204 ? -23.858 8.375 17.141 1.00 52.97 204 LYS A CA 1
ATOM 1655 C C . LYS A 1 204 ? -22.534 8.819 17.773 1.00 52.97 204 LYS A C 1
ATOM 1657 O O . LYS A 1 204 ? -22.294 8.451 18.922 1.00 52.97 204 LYS A O 1
ATOM 1662 N N . PRO A 1 205 ? -21.730 9.649 17.081 1.00 53.69 205 PRO A N 1
ATOM 1663 C CA . PRO A 1 205 ? -20.506 10.182 17.663 1.00 53.69 205 PRO A CA 1
ATOM 1664 C C . PRO A 1 205 ? -20.832 10.935 18.962 1.00 53.69 205 PRO A C 1
ATOM 1666 O O . PRO A 1 205 ? -21.885 11.589 19.028 1.00 53.69 205 PRO A O 1
ATOM 1669 N N . PRO A 1 206 ? -19.962 10.861 19.986 1.00 50.28 206 PRO A N 1
ATOM 1670 C CA . PRO A 1 206 ? -20.159 11.598 21.224 1.00 50.28 206 PRO A CA 1
ATOM 1671 C C . PRO A 1 206 ? -20.320 13.087 20.907 1.00 50.28 206 PRO A C 1
ATOM 1673 O O . PRO A 1 206 ? -19.606 13.645 20.070 1.00 50.28 206 PRO A O 1
ATOM 1676 N N . ALA A 1 207 ? -21.307 13.724 21.541 1.00 44.62 207 ALA A N 1
ATOM 1677 C CA . ALA A 1 207 ? -21.553 15.147 21.363 1.00 44.62 207 ALA A CA 1
ATOM 1678 C C . ALA A 1 207 ? -20.263 15.915 21.679 1.00 44.62 207 ALA A C 1
ATOM 1680 O O . ALA A 1 207 ? -19.707 15.773 22.769 1.00 44.62 207 ALA A O 1
ATOM 1681 N N . LEU A 1 208 ? -19.779 16.706 20.715 1.00 43.84 208 LEU A N 1
ATOM 1682 C CA . LEU A 1 208 ? -18.648 17.599 20.945 1.00 43.84 208 LEU A CA 1
ATOM 1683 C C . LEU A 1 208 ? -18.966 18.476 22.166 1.00 43.84 208 LEU A C 1
ATOM 1685 O O . LEU A 1 208 ? -20.078 19.017 22.232 1.00 43.84 208 LEU A O 1
ATOM 1689 N N . PRO A 1 209 ? -18.035 18.624 23.125 1.00 47.84 209 PRO A N 1
ATOM 1690 C CA . PRO A 1 209 ? -18.255 19.514 24.251 1.00 47.84 209 PRO A CA 1
ATOM 1691 C C . PRO A 1 209 ? -18.531 20.933 23.728 1.00 47.84 209 PRO A C 1
ATOM 1693 O O . PRO A 1 209 ? -17.952 21.333 22.708 1.00 47.84 209 PRO A O 1
ATOM 1696 N N . PRO A 1 210 ? -19.435 21.689 24.378 1.00 48.00 210 PRO A N 1
ATOM 1697 C CA . PRO A 1 210 ? -19.743 23.047 23.961 1.00 48.00 210 PRO A CA 1
ATOM 1698 C C . PRO A 1 210 ? -18.450 23.864 23.923 1.00 48.00 210 PRO A C 1
ATOM 1700 O O . PRO A 1 210 ? -17.631 23.783 24.839 1.00 48.00 210 PRO A O 1
ATOM 1703 N N . LYS A 1 211 ? -18.261 24.622 22.837 1.00 56.09 211 LYS A N 1
ATOM 1704 C CA . LYS A 1 211 ? -17.150 25.571 22.726 1.00 56.09 211 LYS A CA 1
ATOM 1705 C C . LYS A 1 211 ? -17.243 26.540 23.909 1.00 56.09 211 LYS A C 1
ATOM 1707 O O . LYS A 1 211 ? -18.284 27.176 24.068 1.00 56.09 211 LYS A O 1
ATOM 1712 N N . GLN A 1 212 ? -16.194 26.570 24.731 1.00 61.34 212 GLN A N 1
ATOM 1713 C CA . GLN A 1 212 ? -16.002 27.570 25.783 1.00 61.34 212 GLN A CA 1
ATOM 1714 C C . GLN A 1 212 ? -15.668 28.927 25.168 1.00 61.34 212 GLN A C 1
ATOM 1716 O O . GLN A 1 212 ? -14.995 28.935 24.109 1.00 61.34 212 GLN A O 1
#